Protein AF-A0A949NDE3-F1 (afdb_monomer_lite)

Sequence (265 aa):
MKRANIQGHRFGKLVVVRLSNKKHKIQNIRLWECVCDCGGVVYHLSNTLTAGKVKSCGCFVKEFRKLKGNQAAKNSVLRQYKSTAAHKGLLFTVPEPWFFDNIVLPCHYCGSEPANIAKPPRYRPDADEDRVFMYSGFDRVDNTVGYVQDNLVPCCFVCNSAKKALTETQFRDWIKRIYWNQFHKVSDKTPGVLLDELITTNMKLWYLQERLMSAKSDSDKATLGVETQLLNGKRNKLMRSIDTLLDFSDDSVSFKTYMNGRDHE

Structure (mmCIF, N/CA/C/O backbone):
data_AF-A0A949NDE3-F1
#
_entry.id   AF-A0A949NDE3-F1
#
loop_
_atom_site.group_PDB
_atom_site.id
_atom_site.type_symbol
_atom_site.label_atom_id
_atom_site.label_alt_id
_atom_site.label_comp_id
_atom_site.label_asym_id
_atom_site.label_entity_id
_atom_site.label_seq_id
_atom_site.pdbx_PDB_ins_code
_atom_site.Cartn_x
_atom_site.Cartn_y
_atom_site.Cartn_z
_atom_site.occupancy
_atom_site.B_iso_or_equiv
_atom_site.auth_se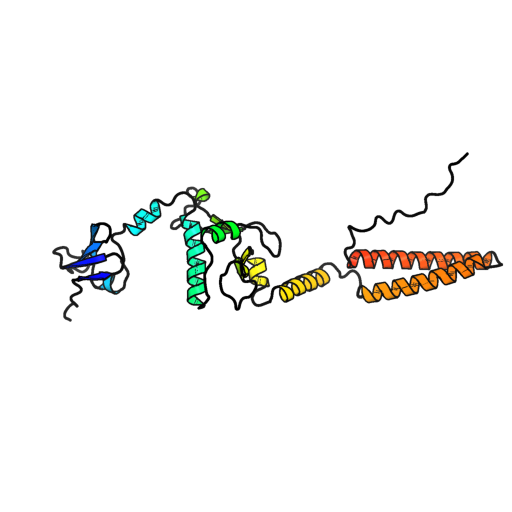q_id
_atom_site.auth_comp_id
_atom_site.auth_asym_id
_atom_site.auth_atom_id
_atom_site.pdbx_PDB_model_num
ATOM 1 N N . MET A 1 1 ? -45.948 9.723 29.123 1.00 45.50 1 MET A N 1
ATOM 2 C CA . MET A 1 1 ? -45.409 8.441 28.606 1.00 45.50 1 MET A CA 1
ATOM 3 C C . MET A 1 1 ? -44.820 7.626 29.754 1.00 45.50 1 MET A C 1
ATOM 5 O O . MET A 1 1 ? -43.962 8.140 30.466 1.00 45.50 1 MET A O 1
ATOM 9 N N . LYS A 1 2 ? -45.293 6.387 29.969 1.00 46.69 2 LYS A N 1
ATOM 10 C CA . LYS A 1 2 ? -44.700 5.437 30.932 1.00 46.69 2 LYS A CA 1
ATOM 11 C C . LYS A 1 2 ? -43.245 5.171 30.526 1.00 46.69 2 LYS A C 1
ATOM 13 O O . LYS A 1 2 ? -42.982 4.855 29.370 1.00 46.69 2 LYS A O 1
ATOM 18 N N . ARG A 1 3 ? -42.294 5.328 31.452 1.00 61.28 3 ARG A N 1
ATOM 19 C CA . ARG A 1 3 ? -40.888 4.977 31.197 1.00 61.28 3 ARG A CA 1
ATOM 20 C C . ARG A 1 3 ? -40.773 3.463 31.053 1.00 61.28 3 ARG A C 1
ATOM 22 O O . ARG A 1 3 ? -41.254 2.744 31.924 1.00 61.28 3 ARG A O 1
ATOM 29 N N . ALA A 1 4 ? -40.123 3.002 29.987 1.00 72.25 4 ALA A N 1
ATOM 30 C CA . ALA A 1 4 ? -39.786 1.594 29.826 1.00 72.25 4 ALA A CA 1
ATOM 31 C C . ALA A 1 4 ? -38.928 1.134 31.016 1.00 72.25 4 ALA A C 1
ATOM 33 O O . ALA A 1 4 ? -37.916 1.765 31.343 1.00 72.25 4 ALA A O 1
ATOM 34 N N . ASN A 1 5 ? -39.361 0.065 31.686 1.00 85.62 5 ASN A N 1
ATOM 35 C CA . ASN A 1 5 ? -38.574 -0.575 32.727 1.00 85.62 5 ASN A CA 1
ATOM 36 C C . ASN A 1 5 ? -37.451 -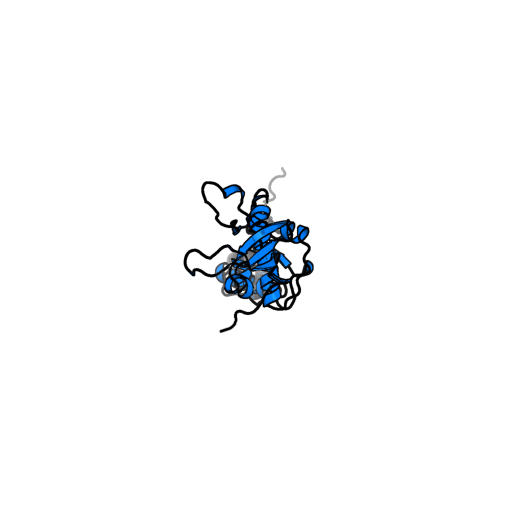1.370 32.054 1.00 85.62 5 ASN A C 1
ATOM 38 O O . ASN A 1 5 ? -37.720 -2.327 31.338 1.00 85.62 5 ASN A O 1
ATOM 42 N N . ILE A 1 6 ? -36.208 -0.948 32.272 1.00 90.75 6 ILE A N 1
ATOM 43 C CA . ILE A 1 6 ? -35.013 -1.582 31.698 1.00 90.75 6 ILE A CA 1
ATOM 44 C C . ILE A 1 6 ? -34.214 -2.357 32.750 1.00 90.75 6 ILE A C 1
ATOM 46 O O . ILE A 1 6 ? -33.049 -2.679 32.533 1.00 90.75 6 ILE A O 1
ATOM 50 N N . GLN A 1 7 ? -34.813 -2.638 33.909 1.00 93.25 7 GLN A N 1
ATOM 51 C CA . GLN A 1 7 ? -34.194 -3.462 34.939 1.00 93.25 7 GLN A CA 1
ATOM 52 C C . GLN A 1 7 ? -33.832 -4.849 34.385 1.00 93.25 7 GLN A C 1
ATOM 54 O O . GLN A 1 7 ? -34.543 -5.401 33.546 1.00 93.25 7 GLN A O 1
ATOM 59 N N . GLY A 1 8 ? -32.684 -5.381 34.804 1.00 91.19 8 GLY A N 1
ATOM 60 C CA . GLY A 1 8 ? -32.139 -6.660 34.346 1.00 91.19 8 GLY A CA 1
ATOM 61 C C . GLY A 1 8 ? -31.511 -6.634 32.949 1.00 91.19 8 GLY A C 1
ATOM 62 O O . GLY A 1 8 ? -30.808 -7.573 32.587 1.00 91.19 8 GLY A O 1
ATOM 63 N N . HIS A 1 9 ? -31.706 -5.571 32.163 1.00 92.81 9 HIS A N 1
ATOM 64 C CA . HIS A 1 9 ? -31.168 -5.509 30.807 1.00 92.81 9 HIS A CA 1
ATOM 65 C C . HIS A 1 9 ? -29.670 -5.200 30.806 1.00 92.81 9 HIS A C 1
ATOM 67 O O . HIS A 1 9 ? -29.153 -4.463 31.654 1.00 92.81 9 HIS A O 1
ATOM 73 N N . ARG A 1 10 ? -28.977 -5.751 29.806 1.00 94.56 10 ARG A N 1
ATOM 74 C CA . ARG A 1 10 ? -27.542 -5.573 29.590 1.00 94.56 10 ARG A CA 1
ATOM 75 C C . ARG A 1 10 ? -27.279 -4.608 28.436 1.00 94.56 10 ARG A C 1
ATOM 77 O O . ARG A 1 10 ? -27.833 -4.753 27.352 1.00 94.56 10 ARG A O 1
ATOM 84 N N . PHE A 1 11 ? -26.372 -3.662 28.659 1.00 92.06 11 PHE A N 1
ATOM 85 C CA . PHE A 1 11 ? -25.907 -2.684 27.678 1.00 92.06 11 PHE A CA 1
ATOM 86 C C . PHE A 1 11 ? -24.372 -2.690 27.649 1.00 92.06 11 PHE A C 1
ATOM 88 O O . PHE A 1 11 ? -23.701 -2.055 28.467 1.00 92.06 11 PHE A O 1
ATOM 95 N N . GLY A 1 12 ? -23.790 -3.455 26.722 1.00 91.06 12 GLY A N 1
ATOM 96 C CA . GLY A 1 12 ? -22.350 -3.729 26.722 1.00 91.06 12 GLY A CA 1
ATOM 97 C C . GLY A 1 12 ? -21.927 -4.518 27.969 1.00 91.06 12 GLY A C 1
ATOM 98 O O . GLY A 1 12 ? -22.481 -5.579 28.250 1.00 91.06 12 GLY A O 1
ATOM 99 N N . LYS A 1 13 ? -20.968 -3.985 28.734 1.00 90.06 13 LYS A N 1
ATOM 100 C CA . LYS A 1 13 ? -20.501 -4.560 30.007 1.00 90.06 13 LYS A CA 1
ATOM 101 C C . LYS A 1 13 ? -21.364 -4.172 31.218 1.00 90.06 13 LYS A C 1
ATOM 103 O O . LYS A 1 13 ? -21.012 -4.529 32.336 1.00 90.06 13 LYS A O 1
ATOM 108 N N . LEU A 1 14 ? -22.419 -3.371 31.040 1.00 95.19 14 LEU A N 1
ATOM 109 C CA . LEU A 1 14 ? -23.267 -2.875 32.131 1.00 95.19 14 LEU A CA 1
ATOM 110 C C . LEU A 1 14 ? -24.562 -3.678 32.235 1.00 95.19 14 LEU A C 1
ATOM 112 O O . LEU A 1 14 ? -25.263 -3.828 31.238 1.00 95.19 14 LEU A O 1
ATOM 116 N N . VAL A 1 15 ? -24.917 -4.108 33.443 1.00 95.88 15 VAL A N 1
ATOM 117 C CA . VAL A 1 15 ? -26.207 -4.724 33.778 1.00 95.88 15 VAL A CA 1
ATOM 118 C C . VAL A 1 15 ? -26.997 -3.771 34.666 1.00 95.88 15 VAL A C 1
ATOM 120 O O . VAL A 1 15 ? -26.490 -3.306 35.689 1.00 95.88 15 VAL A O 1
ATOM 123 N N . VAL A 1 16 ? -28.232 -3.455 34.277 1.00 96.06 16 VAL A N 1
ATOM 124 C CA . VAL A 1 16 ? -29.109 -2.567 35.049 1.00 96.06 16 VAL A CA 1
ATOM 125 C C . VAL A 1 16 ? -29.688 -3.318 36.245 1.00 96.06 16 VAL A C 1
ATOM 127 O O . VAL A 1 16 ? -30.446 -4.267 36.072 1.00 96.06 16 VAL A O 1
ATOM 130 N N . VAL A 1 17 ? -29.386 -2.867 37.461 1.00 95.12 17 VAL A N 1
ATOM 131 C CA . VAL A 1 17 ? -29.829 -3.534 38.696 1.00 95.12 17 VAL A CA 1
ATOM 132 C C . VAL A 1 17 ? -31.163 -2.987 39.184 1.00 95.12 17 VAL A C 1
ATOM 134 O O . VAL A 1 17 ? -32.065 -3.760 39.489 1.00 95.12 17 VAL A O 1
ATOM 137 N N . ARG A 1 18 ? -31.305 -1.658 39.273 1.00 94.06 18 ARG A N 1
ATOM 138 C CA . ARG A 1 18 ? -32.508 -1.000 39.816 1.00 94.06 18 ARG A CA 1
ATOM 139 C C . ARG A 1 18 ? -32.546 0.492 39.506 1.00 94.06 18 ARG A C 1
ATOM 141 O O . ARG A 1 18 ? -31.525 1.104 39.182 1.00 94.06 18 ARG A O 1
ATOM 148 N N . LEU A 1 19 ? -33.717 1.104 39.672 1.00 93.00 19 LEU A N 1
ATOM 149 C CA . LEU A 1 19 ? -33.848 2.559 39.656 1.00 93.00 19 LEU A CA 1
ATOM 150 C C . LEU A 1 19 ? -33.288 3.143 40.963 1.00 93.00 19 LEU A C 1
ATOM 152 O O . LEU A 1 19 ? -33.660 2.723 42.056 1.00 93.00 19 LEU A O 1
ATOM 156 N N . SER A 1 20 ? -32.387 4.114 40.853 1.00 91.12 20 SER A N 1
ATOM 157 C CA . SER A 1 20 ? -31.669 4.700 41.985 1.00 91.12 20 SER A CA 1
ATOM 158 C C . SER A 1 20 ? -32.351 5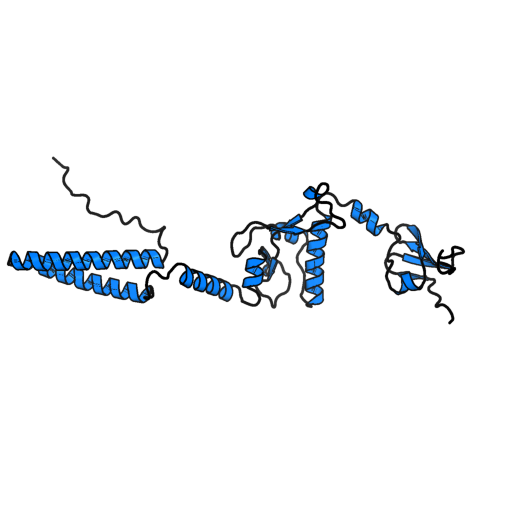.968 42.522 1.00 91.12 20 SER A C 1
ATOM 160 O O . SER A 1 20 ? -33.216 6.582 41.889 1.00 91.12 20 SER A O 1
ATOM 162 N N . ASN A 1 21 ? -31.968 6.373 43.735 1.00 89.62 21 ASN A N 1
ATOM 163 C CA . ASN A 1 21 ? -32.395 7.638 44.346 1.00 89.62 21 ASN A CA 1
ATOM 164 C C . ASN A 1 21 ? -31.624 8.847 43.791 1.00 89.62 21 ASN A C 1
ATOM 166 O O . ASN A 1 21 ? -32.039 9.986 43.996 1.00 89.62 21 ASN A O 1
ATOM 170 N N . LYS A 1 22 ? -30.524 8.618 43.061 1.00 90.19 22 LYS A N 1
ATOM 171 C CA . LYS A 1 22 ? -29.729 9.681 42.441 1.00 90.19 22 LYS A CA 1
ATOM 172 C C . LYS A 1 22 ? -30.479 10.272 41.256 1.00 90.19 22 LYS A C 1
ATOM 174 O O . LYS A 1 22 ? -31.025 9.540 40.431 1.00 90.19 22 LYS A O 1
ATOM 179 N N . LYS A 1 23 ? -30.460 11.598 41.151 1.00 90.19 23 LYS A N 1
ATOM 180 C CA . LYS A 1 23 ? -31.081 12.333 40.048 1.00 90.19 23 LYS A CA 1
ATOM 181 C C . LYS A 1 23 ? -30.026 12.965 39.148 1.00 90.19 23 LYS A C 1
ATOM 183 O O . LYS A 1 23 ? -28.971 13.395 39.606 1.00 90.19 23 LYS A O 1
ATOM 188 N N . HIS A 1 24 ? -30.322 13.026 37.857 1.00 89.94 24 HIS A N 1
ATOM 189 C CA . HIS A 1 24 ? -29.534 13.776 36.892 1.00 89.94 24 HIS A CA 1
ATOM 190 C C . HIS A 1 24 ? -29.667 15.277 37.173 1.00 89.94 24 HIS A C 1
ATOM 192 O O . HIS A 1 24 ? -30.787 15.784 37.191 1.00 89.94 24 HIS A O 1
ATOM 198 N N . LYS A 1 25 ? -28.542 15.983 37.347 1.00 85.88 25 LYS A N 1
ATOM 199 C CA . LYS A 1 25 ? -28.511 17.391 37.790 1.00 85.88 25 LYS A CA 1
ATOM 200 C C . LYS A 1 25 ? -29.383 18.326 36.943 1.00 85.88 25 LYS A C 1
ATOM 202 O O . LYS A 1 25 ? -30.092 19.148 37.497 1.00 85.88 25 LYS A O 1
ATOM 207 N N . ILE A 1 26 ? -29.355 18.167 35.618 1.00 86.81 26 ILE A N 1
ATOM 208 C CA . ILE A 1 26 ? -30.055 19.072 34.685 1.00 86.81 26 ILE A CA 1
ATOM 209 C C . ILE A 1 26 ? -31.507 18.642 34.453 1.00 86.81 26 ILE A C 1
ATOM 211 O O . ILE A 1 26 ? -32.404 19.464 34.357 1.00 86.81 26 ILE A O 1
ATOM 215 N N . GLN A 1 27 ? -31.748 17.334 34.345 1.00 82.19 27 GLN A N 1
ATOM 216 C CA . GLN A 1 27 ? -33.053 16.814 33.908 1.00 82.19 27 GLN A CA 1
ATOM 217 C C . GLN A 1 27 ? -33.973 16.489 35.095 1.00 82.19 27 GLN A C 1
ATOM 219 O O . GLN A 1 27 ? -35.146 16.201 34.898 1.00 82.19 27 GLN A O 1
ATOM 224 N N . ASN A 1 28 ? -33.444 16.482 36.325 1.00 85.06 28 ASN A N 1
ATOM 225 C CA . ASN A 1 28 ? -34.144 16.073 37.548 1.00 85.06 28 ASN A CA 1
ATOM 226 C C . ASN A 1 28 ? -34.762 14.653 37.468 1.00 85.06 28 ASN A C 1
ATOM 228 O O . ASN A 1 28 ? -35.737 14.321 38.142 1.00 85.06 28 ASN A O 1
ATOM 232 N N . ILE A 1 29 ? -34.183 13.781 36.632 1.00 88.06 29 ILE A N 1
ATOM 233 C CA . ILE A 1 29 ? -34.640 12.404 36.381 1.00 88.06 29 ILE A CA 1
ATOM 234 C C . ILE A 1 29 ? -33.827 11.415 37.219 1.00 88.06 29 ILE A C 1
ATOM 236 O O . ILE A 1 29 ? -32.602 11.515 37.259 1.00 88.06 29 ILE A O 1
ATOM 240 N N . ARG A 1 30 ? -34.492 10.431 37.844 1.00 89.25 30 ARG A N 1
ATOM 241 C CA . ARG A 1 30 ? -33.828 9.321 38.552 1.00 89.25 30 ARG A CA 1
ATOM 242 C C . ARG A 1 30 ? -32.971 8.488 37.596 1.00 89.25 30 ARG A C 1
ATOM 244 O O . ARG A 1 30 ? -33.419 8.131 36.508 1.00 89.25 30 ARG A O 1
ATOM 251 N N . LEU A 1 31 ? -31.751 8.192 38.021 1.00 92.62 31 LEU A N 1
ATOM 252 C CA . LEU A 1 31 ? -30.773 7.406 37.275 1.00 92.62 31 LEU A CA 1
ATOM 253 C C . LEU A 1 31 ? -30.953 5.912 37.555 1.00 92.62 31 LEU A C 1
ATOM 255 O O . LEU A 1 31 ? -31.411 5.524 38.627 1.00 92.62 31 LEU A O 1
ATOM 259 N N . TRP A 1 32 ? -30.546 5.074 36.610 1.00 94.62 32 TRP A N 1
ATOM 260 C CA . TRP A 1 32 ? -30.447 3.631 36.794 1.00 94.62 32 TRP A CA 1
ATOM 261 C C . TRP A 1 32 ? -29.097 3.266 37.388 1.00 94.62 32 TRP A C 1
ATOM 263 O O . TRP A 1 32 ? -28.062 3.694 36.878 1.00 94.62 32 TRP A O 1
ATOM 273 N N . GLU A 1 33 ? -29.115 2.473 38.454 1.00 95.81 33 GLU A N 1
ATOM 274 C CA . GLU A 1 33 ? -27.925 1.841 39.014 1.00 95.81 33 GLU A CA 1
ATOM 275 C C . GLU A 1 33 ? -27.542 0.650 38.143 1.00 95.81 33 GLU A C 1
ATOM 277 O O . GLU A 1 33 ? -28.344 -0.262 37.934 1.00 95.81 33 GLU A O 1
ATOM 282 N N . CYS A 1 34 ? -26.325 0.684 37.613 1.00 95.81 34 CYS A N 1
ATOM 283 C CA . CYS A 1 34 ? -25.792 -0.348 36.742 1.00 95.81 34 CYS A CA 1
ATOM 284 C C . CYS A 1 34 ? -24.520 -0.925 37.357 1.00 95.81 34 CYS A C 1
ATOM 286 O O . CYS A 1 34 ? -23.642 -0.169 37.779 1.00 95.81 34 CYS A O 1
ATOM 288 N N . VAL A 1 35 ? -24.399 -2.248 37.352 1.00 94.12 35 VAL A N 1
ATOM 289 C CA . VAL A 1 35 ? -23.178 -2.960 37.737 1.00 94.12 35 VAL A CA 1
ATOM 290 C C . VAL A 1 35 ? -22.444 -3.360 36.466 1.00 94.12 35 VAL A C 1
ATOM 292 O O . VAL A 1 35 ? -23.030 -3.929 35.547 1.00 94.12 35 VAL A O 1
ATOM 295 N N . CYS A 1 36 ? -21.167 -3.009 36.380 1.00 93.38 36 CYS A N 1
ATOM 296 C CA . CYS A 1 36 ? -20.299 -3.423 35.288 1.00 93.38 36 CYS A CA 1
ATOM 297 C C . CYS A 1 36 ? -19.726 -4.816 35.555 1.00 93.38 36 CYS A C 1
ATOM 299 O O . CYS A 1 36 ? -19.476 -5.152 36.707 1.00 93.38 36 CYS A O 1
ATOM 301 N N . ASP A 1 37 ? -19.377 -5.559 34.503 1.00 89.44 37 ASP A N 1
ATOM 302 C CA . ASP A 1 37 ? -18.702 -6.865 34.625 1.00 89.44 37 ASP A CA 1
ATOM 303 C C . ASP A 1 37 ? -17.397 -6.820 35.449 1.00 89.44 37 ASP A C 1
ATOM 305 O O . ASP A 1 37 ? -16.992 -7.819 36.026 1.00 89.44 37 ASP A O 1
ATOM 309 N N . CYS A 1 38 ? -16.740 -5.658 35.556 1.00 82.81 38 CYS A N 1
ATOM 310 C CA . CYS A 1 38 ? -15.562 -5.481 36.413 1.00 82.81 38 CYS A CA 1
ATOM 311 C C . CYS A 1 38 ? -15.901 -5.190 37.894 1.00 82.81 38 CYS A C 1
ATOM 313 O O . CYS A 1 38 ? -15.036 -4.728 38.633 1.00 82.81 38 CYS A O 1
ATOM 315 N N . GLY A 1 39 ? -17.170 -5.300 38.297 1.00 84.94 39 GLY A N 1
ATOM 316 C CA . GLY A 1 39 ? -17.669 -4.972 39.639 1.00 84.94 39 GLY A CA 1
ATOM 317 C C . GLY A 1 39 ? -17.932 -3.481 39.902 1.00 84.94 39 GLY A C 1
ATOM 318 O O . GLY A 1 39 ? -18.429 -3.117 40.962 1.00 84.94 39 GLY A O 1
ATOM 319 N N . GLY A 1 40 ? -17.627 -2.589 38.953 1.00 89.75 40 GLY A N 1
ATOM 320 C CA . GLY A 1 40 ? -17.823 -1.146 39.131 1.00 89.75 40 GLY A CA 1
ATOM 321 C C . GLY A 1 40 ? -19.292 -0.724 39.019 1.00 89.75 40 GLY A C 1
ATOM 322 O O . GLY A 1 40 ? -19.955 -1.078 38.045 1.00 89.75 40 GLY A O 1
ATOM 323 N N . VAL A 1 41 ? -19.778 0.091 39.960 1.00 94.25 41 VAL A N 1
ATOM 324 C CA . VAL A 1 41 ? -21.160 0.605 39.977 1.00 94.25 41 VAL A CA 1
ATOM 325 C C . VAL A 1 41 ? -21.230 2.010 39.374 1.00 94.25 41 VAL A C 1
ATOM 327 O O . VAL A 1 41 ? -20.497 2.908 39.789 1.00 94.25 41 VAL A O 1
ATOM 330 N N . VAL A 1 42 ? -22.125 2.223 38.406 1.00 94.06 42 VAL A N 1
ATOM 331 C CA . VAL A 1 42 ? -22.349 3.524 37.745 1.00 94.06 42 VAL A CA 1
ATOM 332 C C . VAL A 1 42 ? -23.829 3.866 37.618 1.00 94.06 42 VAL A C 1
ATOM 334 O O . VAL A 1 42 ? -24.697 3.009 37.758 1.00 94.06 42 VAL A O 1
ATOM 337 N N . TYR A 1 43 ? -24.118 5.145 37.360 1.00 94.88 43 TYR A N 1
ATOM 338 C CA . TYR A 1 43 ? -25.475 5.685 37.340 1.00 94.88 43 TYR A CA 1
ATOM 339 C C . TYR A 1 43 ? -25.749 6.424 36.030 1.00 94.88 43 TYR A C 1
ATOM 341 O O . TYR A 1 43 ? -25.154 7.472 35.780 1.00 94.88 43 TYR A O 1
ATOM 349 N N . HIS A 1 44 ? -26.663 5.902 35.209 1.00 93.75 44 HIS A N 1
ATOM 350 C CA . HIS A 1 44 ? -26.948 6.439 33.872 1.00 93.75 44 HIS A CA 1
ATOM 351 C C . HIS A 1 44 ? -28.448 6.578 33.587 1.00 93.75 44 HIS A C 1
ATOM 353 O O . HIS A 1 44 ? -29.293 5.978 34.247 1.00 93.75 44 HIS A O 1
ATOM 359 N N . LEU A 1 45 ? -28.793 7.418 32.611 1.00 92.50 45 LEU A N 1
ATOM 360 C CA . LEU A 1 45 ? -30.173 7.612 32.163 1.00 92.50 45 LEU A CA 1
ATOM 361 C C . LEU A 1 45 ? -30.604 6.466 31.233 1.00 92.50 45 LEU A C 1
ATOM 363 O O . LEU A 1 45 ? -29.782 5.936 30.480 1.00 92.50 45 LEU A O 1
ATOM 367 N N . SER A 1 46 ? -31.905 6.147 31.196 1.00 90.12 46 SER A N 1
ATOM 368 C CA . SER A 1 46 ? -32.449 5.151 30.251 1.00 90.12 46 SER A CA 1
ATOM 369 C C . SER A 1 46 ? -32.051 5.443 28.808 1.00 90.12 46 SER A C 1
ATOM 371 O O . SER A 1 46 ? -31.627 4.538 28.098 1.00 90.12 46 SER A O 1
ATOM 373 N N . ASN A 1 47 ? -32.157 6.702 28.373 1.00 89.75 47 ASN A N 1
ATOM 374 C CA . ASN A 1 47 ? -31.835 7.092 26.999 1.00 89.75 47 ASN A CA 1
ATOM 375 C C . ASN A 1 47 ? -30.339 6.923 26.677 1.00 89.75 47 ASN A C 1
ATOM 377 O O . ASN A 1 47 ? -29.997 6.544 25.567 1.00 89.75 47 ASN A O 1
ATOM 381 N N . THR A 1 48 ? -29.437 7.141 27.638 1.00 90.81 48 THR A N 1
ATOM 382 C CA . THR A 1 48 ? -27.994 6.934 27.430 1.00 90.81 48 THR A CA 1
ATOM 383 C C . THR A 1 48 ? -27.616 5.460 27.300 1.00 90.81 48 THR A C 1
ATOM 385 O O . THR A 1 48 ? -26.707 5.141 26.534 1.00 90.81 48 THR A O 1
ATOM 388 N N . LEU A 1 49 ? -28.325 4.578 28.010 1.00 91.81 49 LEU A N 1
ATOM 389 C CA . LEU A 1 49 ? -28.127 3.128 27.955 1.00 91.81 49 LEU A CA 1
ATOM 390 C C . LEU A 1 49 ? -28.715 2.541 26.668 1.00 91.81 49 LEU A C 1
ATOM 392 O O . LEU A 1 49 ? -28.005 1.902 25.899 1.00 91.81 49 LEU A O 1
ATOM 396 N N . THR A 1 50 ? -29.986 2.841 26.392 1.00 91.19 50 THR A N 1
ATOM 397 C CA . THR A 1 50 ? -30.708 2.342 25.207 1.00 91.19 50 THR A CA 1
ATOM 398 C C . THR A 1 50 ? -30.129 2.863 23.892 1.00 91.19 50 THR A C 1
ATOM 400 O O . THR A 1 50 ? -30.044 2.105 22.935 1.00 91.19 50 THR A O 1
ATOM 403 N N . ALA A 1 51 ? -29.632 4.105 23.849 1.00 89.31 51 ALA A N 1
ATOM 404 C CA . ALA A 1 51 ? -28.914 4.630 22.684 1.00 89.31 51 ALA A CA 1
ATOM 405 C C . ALA A 1 51 ? -27.467 4.106 22.558 1.00 89.31 51 ALA A C 1
ATOM 407 O O . ALA A 1 51 ? -26.744 4.517 21.653 1.00 89.31 51 ALA A O 1
ATOM 408 N N . GLY A 1 52 ? -26.989 3.269 23.488 1.00 87.38 52 GLY A N 1
ATOM 409 C CA . GLY A 1 52 ? -25.648 2.680 23.441 1.00 87.38 52 GLY A CA 1
ATOM 410 C C . GLY A 1 52 ? -24.490 3.666 23.646 1.00 87.38 52 GLY A C 1
ATOM 411 O O . GLY A 1 52 ? -23.345 3.328 23.335 1.00 87.38 52 GLY A O 1
ATOM 412 N N . LYS A 1 53 ? -24.755 4.871 24.179 1.00 89.19 53 LYS A N 1
ATOM 413 C CA . LYS A 1 53 ? -23.730 5.907 24.432 1.00 89.19 53 LYS A CA 1
ATOM 414 C C . LYS A 1 53 ? -22.766 5.516 25.551 1.00 89.19 53 LYS A C 1
ATOM 416 O O . LYS A 1 53 ? -21.637 5.999 25.588 1.00 89.19 53 LYS A O 1
ATOM 421 N N . VAL A 1 54 ? -23.202 4.642 26.457 1.00 89.44 54 VAL A N 1
ATOM 422 C CA . VAL A 1 54 ? -22.385 4.112 27.550 1.00 89.44 54 VAL A CA 1
ATOM 423 C C . VAL A 1 54 ? -22.426 2.589 27.516 1.00 89.44 54 VAL A C 1
ATOM 425 O O . VAL A 1 54 ? -23.499 2.000 27.463 1.00 89.44 54 VAL A O 1
ATOM 428 N N . LYS A 1 55 ? -21.245 1.959 27.549 1.00 89.31 55 LYS A N 1
ATOM 429 C CA . LYS A 1 55 ? -21.084 0.496 27.441 1.00 89.31 55 LYS A CA 1
ATOM 430 C C . LYS A 1 55 ? -20.250 -0.126 28.567 1.00 89.31 55 LYS A C 1
ATOM 432 O O . LYS A 1 55 ? -20.064 -1.335 28.587 1.00 89.31 55 LYS A O 1
ATOM 437 N N . SER A 1 56 ? -19.682 0.679 29.466 1.00 89.62 56 SER A N 1
ATOM 438 C CA . SER A 1 56 ? -18.898 0.220 30.624 1.00 89.62 56 SER A CA 1
ATOM 439 C C . SER A 1 56 ? -18.870 1.304 31.701 1.00 89.62 56 SER A C 1
ATOM 441 O O . SER A 1 56 ? -19.189 2.457 31.413 1.00 89.62 56 SER A O 1
ATOM 443 N N . CYS A 1 57 ? -18.408 0.975 32.910 1.00 87.44 57 CYS A N 1
ATOM 444 C CA . CYS A 1 57 ? -18.189 1.962 33.974 1.00 87.44 57 CYS A CA 1
ATOM 445 C C . CYS A 1 57 ? -16.959 2.871 33.748 1.00 87.44 57 CYS A C 1
ATOM 447 O O . CYS A 1 57 ? -16.542 3.595 34.649 1.00 87.44 57 CYS A O 1
ATOM 449 N N . GLY A 1 58 ? -16.327 2.804 32.570 1.00 79.31 58 GLY A N 1
ATOM 450 C CA . GLY A 1 58 ? -15.047 3.452 32.281 1.00 79.31 58 GLY A CA 1
ATOM 451 C C . GLY A 1 58 ? -13.828 2.569 32.566 1.00 79.31 58 GLY A C 1
ATOM 452 O O . GLY A 1 58 ? -12.713 2.967 32.230 1.00 79.31 58 GLY A O 1
ATOM 453 N N . CYS A 1 59 ? -14.014 1.357 33.110 1.00 75.25 59 CYS A N 1
ATOM 454 C CA . CYS A 1 59 ? -12.949 0.357 33.265 1.00 75.25 59 CYS A CA 1
ATOM 455 C C . CYS A 1 59 ? -12.280 0.018 31.932 1.00 75.25 59 CYS A C 1
ATOM 457 O O . CYS A 1 59 ? -11.060 -0.044 31.866 1.00 75.25 59 CYS A O 1
ATOM 459 N N . PHE A 1 60 ? -13.065 -0.053 30.857 1.00 69.69 60 PHE A N 1
ATOM 460 C CA . PHE A 1 60 ? -12.559 -0.258 29.507 1.00 69.69 60 PHE A CA 1
ATOM 461 C C . PHE A 1 60 ? -11.553 0.836 29.125 1.00 69.69 60 PHE A C 1
ATOM 463 O O . PHE A 1 60 ? -10.458 0.552 28.671 1.00 69.69 60 PHE A O 1
ATOM 470 N N . VAL A 1 61 ? -11.846 2.108 29.413 1.00 67.12 61 VAL A N 1
ATOM 471 C CA . VAL A 1 61 ? -10.905 3.208 29.135 1.00 67.12 61 VAL A CA 1
ATOM 472 C C . VAL A 1 61 ? -9.647 3.116 30.011 1.00 67.12 61 VAL A C 1
ATOM 474 O O . VAL A 1 61 ? -8.563 3.474 29.558 1.00 67.12 61 VAL A O 1
ATOM 477 N N . LYS A 1 62 ? -9.762 2.628 31.254 1.00 63.78 62 LYS A N 1
ATOM 478 C CA . LYS A 1 62 ? -8.617 2.433 32.163 1.00 63.78 62 LYS A CA 1
ATOM 479 C C . LYS A 1 62 ? -7.716 1.267 31.739 1.00 63.78 62 LYS A C 1
ATOM 481 O O . LYS A 1 62 ? -6.503 1.404 31.834 1.00 63.78 62 LYS A O 1
ATOM 486 N N . GLU A 1 63 ? -8.276 0.166 31.241 1.00 59.56 63 GLU A N 1
ATOM 487 C CA . GLU A 1 63 ? -7.515 -0.964 30.680 1.00 59.56 63 GLU A CA 1
ATOM 488 C C . GLU A 1 63 ? -6.692 -0.524 29.462 1.00 59.56 63 GLU A C 1
ATOM 490 O O . GLU A 1 63 ? -5.499 -0.807 29.383 1.00 59.56 63 GLU A O 1
ATOM 495 N N . PHE A 1 64 ? -7.281 0.281 28.573 1.00 57.34 64 PHE A N 1
ATOM 496 C CA . PHE A 1 64 ? -6.578 0.829 27.407 1.00 57.34 64 PHE A CA 1
ATOM 497 C C . PHE A 1 64 ? -5.431 1.788 27.772 1.00 57.34 64 PHE A C 1
ATOM 499 O O . PHE A 1 64 ? -4.500 1.939 26.985 1.00 57.34 64 PHE A O 1
ATOM 506 N N . ARG A 1 65 ? -5.456 2.416 28.960 1.00 58.53 65 ARG A N 1
ATOM 507 C CA . ARG A 1 65 ? -4.357 3.270 29.458 1.00 58.53 65 ARG A CA 1
ATOM 508 C C . ARG A 1 65 ? -3.134 2.484 29.940 1.00 58.53 65 ARG A C 1
ATOM 510 O O . ARG A 1 65 ? -2.102 3.103 30.159 1.00 58.53 65 ARG A O 1
ATOM 517 N N . LYS A 1 66 ? -3.231 1.161 30.114 1.00 61.91 66 LYS A N 1
ATOM 518 C CA . LYS A 1 66 ? -2.104 0.306 30.532 1.00 61.91 66 LYS A CA 1
ATOM 519 C C . LYS A 1 66 ? -1.301 -0.274 29.362 1.00 61.91 66 LYS A C 1
ATOM 521 O O . LYS A 1 66 ? -0.322 -0.977 29.597 1.00 61.91 66 LYS A O 1
ATOM 526 N N . LEU A 1 67 ? -1.716 -0.026 28.118 1.00 71.88 67 LEU A N 1
ATOM 527 C CA . LEU A 1 67 ? -1.003 -0.519 26.943 1.00 71.88 67 LEU A CA 1
ATOM 528 C C . LEU A 1 67 ? 0.359 0.179 26.836 1.00 71.88 67 LEU A C 1
ATOM 530 O O . LEU A 1 67 ? 0.425 1.406 26.802 1.00 71.88 67 LEU A O 1
ATOM 534 N N . LYS A 1 68 ? 1.431 -0.616 26.817 1.00 77.12 68 LYS A N 1
ATOM 535 C CA . LYS A 1 68 ? 2.812 -0.126 26.754 1.00 77.12 68 LYS A CA 1
ATOM 536 C C . LYS A 1 68 ? 3.160 0.342 25.335 1.00 77.12 68 LYS A C 1
ATOM 538 O O . LYS A 1 68 ? 2.717 -0.265 24.357 1.00 77.12 68 LYS A O 1
ATOM 543 N N . GLY A 1 69 ? 3.963 1.403 25.242 1.00 84.88 69 GLY A N 1
ATOM 544 C CA . GLY A 1 69 ? 4.489 1.944 23.984 1.00 84.88 69 GLY A CA 1
ATOM 545 C C . GLY A 1 69 ? 3.405 2.254 22.947 1.00 84.88 69 GLY A C 1
ATOM 546 O O . GLY A 1 6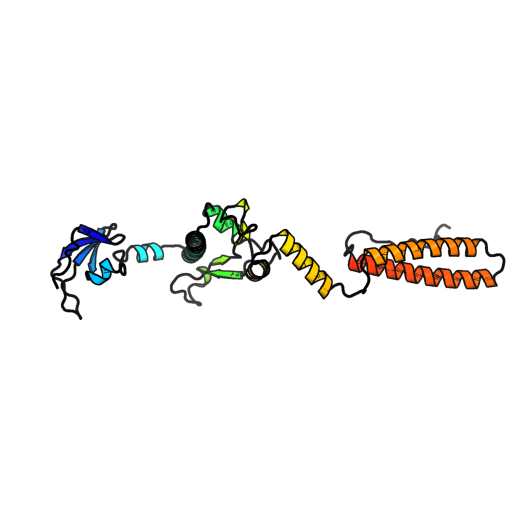9 ? 2.368 2.852 23.251 1.00 84.88 69 GLY A O 1
ATOM 547 N N . ASN A 1 70 ? 3.625 1.797 21.714 1.00 91.06 70 ASN A N 1
ATOM 548 C CA . ASN A 1 70 ? 2.757 2.056 20.564 1.00 91.06 70 ASN A CA 1
ATOM 549 C C . ASN A 1 70 ? 1.621 1.036 20.352 1.00 91.06 70 ASN A C 1
ATOM 551 O O . ASN A 1 70 ? 0.921 1.086 19.336 1.00 91.06 70 ASN A O 1
ATOM 555 N N . GLN A 1 71 ? 1.365 0.133 21.308 1.00 90.38 71 GLN A N 1
ATOM 556 C CA . GLN A 1 71 ? 0.371 -0.936 21.132 1.00 90.38 71 GLN A CA 1
ATOM 557 C C . GLN A 1 71 ? -1.046 -0.400 20.863 1.00 90.38 71 GLN A C 1
ATOM 559 O O . GLN A 1 71 ? -1.816 -0.991 20.105 1.00 90.38 71 GLN A O 1
ATOM 564 N N . ALA A 1 72 ? -1.407 0.750 21.440 1.00 87.25 72 ALA A N 1
ATOM 565 C CA . ALA A 1 72 ? -2.695 1.385 21.168 1.00 87.25 72 ALA A CA 1
ATOM 566 C C . ALA A 1 72 ? -2.833 1.827 19.697 1.00 87.25 72 ALA A C 1
ATOM 568 O O . ALA A 1 72 ? -3.913 1.688 19.116 1.00 87.25 72 ALA A O 1
ATOM 569 N N . ALA A 1 73 ? -1.750 2.326 19.093 1.00 91.31 73 ALA A N 1
ATOM 570 C CA . ALA A 1 73 ? -1.708 2.701 17.684 1.00 91.31 73 ALA A CA 1
ATOM 571 C C . ALA A 1 73 ? -1.769 1.458 16.780 1.00 91.31 73 ALA A C 1
ATOM 573 O O . ALA A 1 73 ? -2.624 1.404 15.894 1.00 91.31 73 ALA A O 1
ATOM 574 N N . LYS A 1 74 ? -0.978 0.415 17.082 1.00 93.81 74 LYS A N 1
ATOM 575 C CA . LYS A 1 74 ? -1.028 -0.901 16.413 1.00 93.81 74 LYS A CA 1
ATOM 576 C C . LYS A 1 74 ? -2.444 -1.485 16.380 1.00 93.81 74 LYS A C 1
ATOM 578 O O . LYS A 1 74 ? -2.974 -1.806 15.315 1.00 93.81 74 LYS A O 1
ATOM 583 N N . ASN A 1 75 ? -3.106 -1.531 17.536 1.00 90.31 75 ASN A N 1
ATOM 584 C CA . ASN A 1 75 ? -4.477 -2.032 17.655 1.00 90.31 75 ASN A CA 1
ATOM 585 C C . ASN A 1 75 ? -5.475 -1.194 16.843 1.00 90.31 75 ASN A C 1
ATOM 587 O O . ASN A 1 75 ? -6.453 -1.731 16.323 1.00 90.31 75 ASN A O 1
ATOM 591 N N . SER A 1 76 ? -5.250 0.120 16.730 1.00 90.94 76 SER A N 1
ATOM 592 C CA . SER A 1 76 ? -6.097 0.985 15.906 1.00 90.94 76 SER A CA 1
ATOM 593 C C . SER A 1 76 ? -5.985 0.639 14.423 1.00 90.94 76 SER A C 1
ATOM 595 O O . SER A 1 76 ? -7.015 0.569 13.753 1.00 90.94 76 SER A O 1
ATOM 597 N N . VAL A 1 77 ? -4.770 0.372 13.932 1.00 94.75 77 VAL A N 1
ATOM 598 C CA . VAL A 1 77 ? -4.535 -0.060 12.546 1.00 94.75 77 VAL A CA 1
ATOM 599 C C . VAL A 1 77 ? -5.222 -1.397 12.284 1.00 94.75 77 VAL A C 1
ATOM 601 O O . VAL A 1 77 ? -6.073 -1.477 11.403 1.00 94.75 77 VAL A O 1
ATOM 604 N N . LEU A 1 78 ? -4.956 -2.426 13.092 1.00 95.19 78 LEU A N 1
ATOM 605 C CA . LEU A 1 78 ? -5.572 -3.745 12.903 1.00 95.19 78 LEU A CA 1
ATOM 606 C C . LEU A 1 78 ? -7.108 -3.681 12.931 1.00 95.19 78 LEU A C 1
ATOM 608 O O . LEU A 1 78 ? -7.785 -4.284 12.095 1.00 95.19 78 LEU A O 1
ATOM 612 N N . ARG A 1 79 ? -7.675 -2.902 13.860 1.00 92.00 79 ARG A N 1
ATOM 613 C CA . ARG A 1 79 ? -9.123 -2.672 13.929 1.00 92.00 79 ARG A CA 1
ATOM 614 C C . ARG A 1 79 ? -9.658 -2.031 12.649 1.00 92.00 79 ARG A C 1
ATOM 616 O O . ARG A 1 79 ? -10.732 -2.423 12.200 1.00 92.00 79 ARG A O 1
ATOM 623 N N . GLN A 1 80 ? -8.936 -1.073 12.067 1.00 92.31 80 GLN A N 1
ATOM 624 C CA . GLN A 1 80 ? -9.336 -0.434 10.814 1.00 92.31 80 GLN A CA 1
ATOM 625 C C . GLN A 1 80 ? -9.419 -1.451 9.670 1.00 92.31 80 GLN A C 1
ATOM 627 O O . GLN A 1 80 ? -10.402 -1.450 8.929 1.00 92.31 80 GLN A O 1
ATOM 632 N N . TYR A 1 81 ? -8.442 -2.354 9.560 1.00 95.12 81 TYR A N 1
ATOM 633 C CA . TYR A 1 81 ? -8.444 -3.416 8.551 1.00 95.12 81 TYR A CA 1
ATOM 634 C C . TYR A 1 81 ? -9.604 -4.394 8.754 1.00 95.12 81 TYR A C 1
ATOM 636 O O . TYR A 1 81 ? -10.388 -4.599 7.828 1.00 95.12 81 TYR A O 1
ATOM 644 N N . LYS A 1 82 ? -9.789 -4.917 9.975 1.00 91.44 82 LYS A N 1
ATOM 645 C CA . LYS A 1 82 ? -10.910 -5.819 10.305 1.00 91.44 82 LYS A CA 1
ATOM 646 C C . LYS A 1 82 ? -12.270 -5.164 10.024 1.00 91.44 82 LYS A C 1
ATOM 648 O O . LYS A 1 82 ? -13.144 -5.783 9.426 1.00 91.44 82 LYS A O 1
ATOM 653 N N . SER A 1 83 ? -12.440 -3.893 10.401 1.00 89.31 83 SER A N 1
ATOM 654 C CA . SER A 1 83 ? -13.675 -3.141 10.145 1.00 89.31 83 SER A CA 1
ATOM 655 C C . SER A 1 83 ? -13.917 -2.908 8.655 1.00 89.31 83 SER A C 1
ATOM 657 O O . SER A 1 83 ? -15.054 -3.001 8.201 1.00 89.31 83 SER A O 1
ATOM 659 N N . THR A 1 84 ? -12.865 -2.598 7.895 1.00 91.56 84 THR A N 1
ATOM 660 C CA . THR A 1 84 ? -12.964 -2.379 6.446 1.00 91.56 84 THR A CA 1
ATOM 661 C C . THR A 1 84 ? -13.317 -3.676 5.725 1.00 91.56 84 THR A C 1
ATOM 663 O O . THR A 1 84 ? -14.173 -3.664 4.844 1.00 91.56 84 THR A O 1
ATOM 666 N N . ALA A 1 85 ? -12.707 -4.795 6.126 1.00 92.88 85 ALA A N 1
ATOM 667 C CA . ALA A 1 85 ? -13.027 -6.121 5.611 1.00 92.88 85 ALA A CA 1
ATOM 668 C C . ALA A 1 85 ? -14.499 -6.470 5.867 1.00 92.88 85 ALA A C 1
ATOM 670 O O . ALA A 1 85 ? -15.225 -6.762 4.923 1.00 92.88 85 ALA A O 1
ATOM 671 N N . ALA A 1 86 ? -14.961 -6.317 7.113 1.00 89.38 86 ALA A N 1
ATOM 672 C CA . ALA A 1 86 ? -16.347 -6.583 7.493 1.00 89.38 86 ALA A CA 1
ATOM 673 C C . ALA A 1 86 ? -17.347 -5.714 6.713 1.00 89.38 86 ALA A C 1
ATOM 675 O O . ALA A 1 86 ? -18.326 -6.232 6.185 1.00 89.38 86 ALA A O 1
ATOM 676 N N . HIS A 1 87 ? -17.078 -4.411 6.576 1.00 89.88 87 HIS A N 1
ATOM 677 C CA . HIS A 1 87 ? -17.928 -3.505 5.797 1.00 89.88 87 HIS A CA 1
ATOM 678 C C . HIS A 1 87 ? -18.015 -3.907 4.316 1.00 89.88 87 HIS A C 1
ATOM 680 O O . HIS A 1 87 ? -19.042 -3.707 3.676 1.00 89.88 87 HIS A O 1
ATOM 686 N N . LYS A 1 88 ? -16.935 -4.456 3.755 1.00 92.25 88 LYS A N 1
ATOM 687 C CA . LYS A 1 88 ? -16.880 -4.920 2.363 1.00 92.25 88 LYS A CA 1
ATOM 688 C C . LYS A 1 88 ? -17.310 -6.383 2.186 1.00 92.25 88 LYS A C 1
ATOM 690 O O . LYS A 1 88 ? -17.253 -6.874 1.066 1.00 92.25 88 LYS A O 1
ATOM 695 N N . GLY A 1 89 ? -17.697 -7.081 3.257 1.00 93.25 89 GLY A N 1
ATOM 696 C CA . GLY A 1 89 ? -18.024 -8.510 3.207 1.00 93.25 89 GLY A CA 1
ATOM 697 C C . GLY A 1 89 ? -16.832 -9.411 2.858 1.00 93.25 89 GLY A C 1
ATOM 698 O O . GLY A 1 89 ? -17.018 -10.490 2.309 1.00 93.25 89 GLY A O 1
ATOM 699 N N . LEU A 1 90 ? -15.605 -8.968 3.140 1.00 94.88 90 LEU A N 1
ATOM 700 C CA . LEU A 1 90 ? -14.378 -9.696 2.822 1.00 94.88 90 LEU A CA 1
ATOM 701 C C . LEU A 1 90 ? -13.929 -10.555 4.005 1.00 94.88 90 LEU A C 1
ATOM 703 O O . LEU A 1 90 ? -13.917 -10.096 5.150 1.00 94.88 90 LEU A O 1
ATOM 707 N N . LEU A 1 91 ? -13.478 -11.775 3.709 1.00 95.31 91 LEU A N 1
ATOM 708 C CA . LEU A 1 91 ? -12.862 -12.667 4.690 1.00 95.31 91 LEU A CA 1
ATOM 709 C C . LEU A 1 91 ? -11.610 -12.016 5.304 1.00 95.31 91 LEU A C 1
ATOM 711 O O . LEU A 1 91 ? -10.845 -11.358 4.603 1.00 95.31 91 LEU A O 1
ATOM 715 N N . PHE A 1 92 ? -11.390 -12.215 6.604 1.00 96.38 92 PHE A N 1
ATOM 716 C CA . PHE A 1 92 ? -10.173 -11.802 7.303 1.00 96.38 92 PHE A CA 1
ATOM 717 C C . PHE A 1 92 ? -9.691 -12.947 8.199 1.00 96.38 92 PHE A C 1
ATOM 719 O O . PHE A 1 92 ? -10.290 -13.195 9.244 1.00 96.38 92 PHE A O 1
ATOM 726 N N . THR A 1 93 ? -8.618 -13.637 7.805 1.00 95.88 93 THR A N 1
ATOM 727 C CA . THR A 1 93 ? -8.047 -14.784 8.550 1.00 95.88 93 THR A CA 1
ATOM 728 C C . THR A 1 93 ? -6.597 -14.571 8.977 1.00 95.88 93 THR A C 1
ATOM 730 O O . THR A 1 93 ? -5.969 -15.482 9.507 1.00 95.88 93 THR A O 1
ATOM 733 N N . VAL A 1 94 ? -6.057 -13.367 8.782 1.00 95.38 94 VAL A N 1
ATOM 734 C CA . VAL A 1 94 ? -4.658 -13.054 9.098 1.00 95.38 94 VAL A CA 1
ATOM 735 C C . VAL A 1 94 ? -4.394 -13.134 10.613 1.00 95.38 94 VAL A C 1
ATOM 737 O O . VAL A 1 94 ? -5.043 -12.402 11.373 1.00 95.38 94 VAL A O 1
ATOM 740 N N . PRO A 1 95 ? -3.424 -13.951 11.072 1.00 95.62 95 PRO A N 1
ATOM 741 C CA . PRO A 1 95 ? -2.979 -13.967 12.464 1.00 95.62 95 PRO A CA 1
ATOM 742 C C . PRO A 1 95 ? -2.355 -12.632 12.883 1.00 95.62 95 PRO A C 1
ATOM 744 O O . PRO A 1 95 ? -1.593 -12.027 12.129 1.00 95.62 95 PRO A O 1
ATOM 747 N N . GLU A 1 96 ? -2.630 -12.183 14.109 1.00 93.38 96 GLU A N 1
ATOM 748 C CA . GLU A 1 96 ? -2.140 -10.882 14.593 1.00 93.38 96 GLU A CA 1
ATOM 749 C C . GLU A 1 96 ? -0.605 -10.754 14.627 1.00 93.38 96 GLU A C 1
ATOM 751 O O . GLU A 1 96 ? -0.127 -9.699 14.209 1.00 93.38 96 GLU A O 1
ATOM 756 N N . PRO A 1 97 ? 0.183 -11.773 15.044 1.00 95.62 97 PRO A N 1
ATOM 757 C CA . PRO A 1 97 ? 1.645 -11.686 14.997 1.00 95.62 97 PRO A CA 1
ATOM 758 C C . PRO A 1 97 ? 2.149 -11.433 13.574 1.00 95.62 97 PRO A C 1
ATOM 760 O O . PRO A 1 97 ? 2.783 -10.415 13.311 1.00 95.62 97 PRO A O 1
ATOM 763 N N . TRP A 1 98 ? 1.715 -12.272 12.628 1.00 97.44 98 TRP A N 1
ATOM 764 C CA . TRP A 1 98 ? 2.076 -12.134 11.220 1.00 97.44 98 TRP A CA 1
ATOM 765 C C . TRP A 1 98 ? 1.686 -10.764 10.659 1.00 97.44 98 TRP A C 1
ATOM 767 O O . TRP A 1 98 ? 2.463 -10.151 9.933 1.00 97.44 98 TRP A O 1
ATOM 777 N N . PHE A 1 99 ? 0.500 -10.255 11.012 1.00 97.69 99 PHE A N 1
ATOM 778 C CA . PHE A 1 99 ? 0.044 -8.941 10.563 1.00 97.69 99 PHE A CA 1
ATOM 779 C C . PHE A 1 99 ? 1.035 -7.839 10.949 1.00 97.69 99 PHE A C 1
ATOM 781 O O . PHE A 1 99 ? 1.385 -7.015 10.107 1.00 97.69 99 PHE A O 1
ATOM 788 N N . PHE A 1 100 ? 1.483 -7.812 12.207 1.00 96.56 100 PHE A N 1
ATOM 789 C CA . PHE A 1 100 ? 2.386 -6.765 12.685 1.00 96.56 100 PHE A CA 1
ATOM 790 C C . PHE A 1 100 ? 3.821 -6.938 12.196 1.00 96.56 100 PHE A C 1
ATOM 792 O O . PHE A 1 100 ? 4.473 -5.922 11.967 1.00 96.56 100 PHE A O 1
ATOM 799 N N . ASP A 1 101 ? 4.271 -8.173 11.987 1.00 97.19 101 ASP A N 1
ATOM 800 C CA . ASP A 1 101 ? 5.601 -8.459 11.444 1.00 97.19 101 ASP A CA 1
ATOM 801 C C . ASP A 1 101 ? 5.708 -8.053 9.965 1.00 97.19 101 ASP A C 1
ATOM 803 O O . ASP A 1 101 ? 6.759 -7.605 9.519 1.00 97.19 101 ASP A O 1
ATOM 807 N N . ASN A 1 102 ? 4.608 -8.143 9.205 1.00 98.06 102 ASN A N 1
ATOM 808 C CA . ASN A 1 102 ? 4.624 -7.901 7.759 1.00 98.06 102 ASN A CA 1
ATOM 809 C C . ASN A 1 102 ? 4.163 -6.494 7.352 1.00 98.06 102 ASN A C 1
ATOM 811 O O . ASN A 1 102 ? 4.643 -5.960 6.357 1.00 98.06 102 ASN A O 1
ATOM 815 N N . ILE A 1 103 ? 3.265 -5.843 8.102 1.00 97.62 103 ILE A N 1
ATOM 816 C CA . ILE A 1 103 ? 2.742 -4.513 7.719 1.00 97.62 103 ILE A CA 1
ATOM 817 C C . ILE A 1 103 ? 3.800 -3.397 7.786 1.00 97.62 103 ILE A C 1
ATOM 819 O O . ILE A 1 103 ? 3.597 -2.306 7.245 1.00 97.62 103 ILE A O 1
ATOM 823 N N . VAL A 1 104 ? 4.910 -3.657 8.477 1.00 97.50 104 VAL A N 1
ATOM 824 C CA . VAL A 1 104 ? 6.049 -2.746 8.656 1.00 97.50 104 VAL A CA 1
ATOM 825 C C . VAL A 1 104 ? 7.165 -2.978 7.642 1.00 97.50 104 VAL A C 1
ATOM 827 O O . VAL A 1 104 ? 8.179 -2.299 7.707 1.00 97.50 104 VAL A O 1
ATOM 830 N N . LEU A 1 105 ? 7.013 -3.935 6.730 1.00 98.19 105 LEU A N 1
ATOM 831 C CA . LEU A 1 105 ? 8.029 -4.193 5.717 1.00 98.19 105 LEU A CA 1
ATOM 832 C C . LEU A 1 105 ? 8.009 -3.112 4.621 1.00 98.19 105 LEU A C 1
ATOM 834 O O . LEU A 1 105 ? 6.975 -2.451 4.425 1.00 98.19 105 LEU A O 1
ATOM 838 N N . PRO A 1 106 ? 9.121 -2.939 3.883 1.00 98.50 106 PRO A N 1
ATOM 839 C CA . PRO A 1 106 ? 9.166 -2.065 2.718 1.00 98.50 106 PRO A CA 1
ATOM 840 C C . PRO A 1 106 ? 8.097 -2.420 1.682 1.00 98.50 106 PRO A C 1
ATOM 842 O O . PRO A 1 106 ? 7.624 -3.555 1.591 1.00 98.50 106 PRO A O 1
ATOM 845 N N . CYS A 1 107 ? 7.705 -1.434 0.879 1.00 98.00 107 CYS A N 1
ATOM 846 C CA . CYS A 1 107 ? 6.707 -1.619 -0.167 1.00 98.00 107 CYS A CA 1
ATOM 847 C C . CYS A 1 107 ? 7.148 -2.692 -1.175 1.00 98.00 107 CYS A C 1
ATOM 849 O O . CYS A 1 107 ? 8.178 -2.551 -1.825 1.00 98.00 107 CYS A O 1
ATOM 851 N N . HIS A 1 108 ? 6.312 -3.704 -1.390 1.00 97.38 108 HIS A N 1
ATOM 852 C CA . HIS A 1 108 ? 6.547 -4.789 -2.341 1.00 97.38 108 HIS A CA 1
ATOM 853 C C . HIS A 1 108 ? 6.753 -4.301 -3.785 1.00 97.38 108 HIS A C 1
ATOM 855 O O . HIS A 1 108 ? 7.492 -4.913 -4.549 1.00 97.38 108 HIS A O 1
ATOM 861 N N . TYR A 1 109 ? 6.104 -3.196 -4.169 1.00 96.00 109 TYR A N 1
ATOM 862 C CA . TYR A 1 109 ? 6.138 -2.709 -5.550 1.00 96.00 109 TYR A CA 1
ATOM 863 C C . TYR A 1 109 ? 7.298 -1.762 -5.851 1.00 96.00 109 TYR A C 1
ATOM 865 O O . TYR A 1 109 ? 7.831 -1.804 -6.955 1.00 96.00 109 TYR A O 1
ATOM 873 N N . CYS A 1 110 ? 7.658 -0.881 -4.915 1.00 95.81 110 CYS A N 1
ATOM 874 C CA . CYS A 1 110 ? 8.666 0.159 -5.155 1.00 95.81 110 CYS A CA 1
ATOM 875 C C . CYS A 1 110 ? 9.831 0.159 -4.162 1.00 95.81 110 CYS A C 1
ATOM 877 O O . CYS A 1 110 ? 10.719 0.994 -4.289 1.00 95.81 110 CYS A O 1
ATOM 879 N N . GLY A 1 111 ? 9.818 -0.712 -3.152 1.00 96.88 111 GLY A N 1
ATOM 880 C CA . GLY A 1 111 ? 10.865 -0.791 -2.133 1.00 96.88 111 GLY A CA 1
ATOM 881 C C . GLY A 1 111 ? 10.886 0.362 -1.128 1.00 96.88 111 GLY A C 1
ATOM 882 O O . GLY A 1 111 ? 11.770 0.397 -0.284 1.00 96.88 111 GLY A O 1
ATOM 883 N N . SER A 1 112 ? 9.940 1.309 -1.179 1.00 97.25 112 SER A N 1
ATOM 884 C CA . SER A 1 112 ? 9.923 2.432 -0.235 1.00 97.25 112 SER A CA 1
ATOM 885 C C . SER A 1 112 ? 9.719 1.958 1.204 1.00 97.25 112 SER A C 1
ATOM 887 O O . SER A 1 112 ? 8.806 1.165 1.462 1.00 97.25 112 SER A O 1
ATOM 889 N N . GLU A 1 113 ? 10.483 2.528 2.130 1.00 97.94 113 GLU A N 1
ATOM 890 C CA . GLU A 1 113 ? 10.336 2.296 3.567 1.00 97.94 113 GLU A CA 1
ATOM 891 C C . GLU A 1 113 ? 8.955 2.731 4.111 1.00 97.94 113 GLU A C 1
ATOM 893 O O . GLU A 1 113 ? 8.276 3.580 3.512 1.00 97.94 113 GLU A O 1
ATOM 898 N N . PRO A 1 114 ? 8.520 2.175 5.258 1.00 97.19 114 PRO A N 1
ATOM 899 C CA . PRO A 1 114 ? 7.289 2.559 5.944 1.00 97.19 114 PRO A CA 1
ATOM 900 C C . PRO A 1 114 ? 7.174 4.063 6.209 1.00 97.19 114 PRO A C 1
ATOM 902 O O . PRO A 1 114 ? 8.005 4.657 6.891 1.00 97.19 114 PRO A O 1
ATOM 905 N N . ALA A 1 115 ? 6.080 4.668 5.746 1.00 95.69 115 ALA A N 1
ATOM 906 C CA . ALA A 1 115 ? 5.830 6.105 5.904 1.00 95.69 115 ALA A CA 1
ATOM 907 C C . ALA A 1 115 ? 4.466 6.439 6.534 1.00 95.69 115 ALA A C 1
ATOM 909 O O . ALA A 1 115 ? 4.225 7.587 6.910 1.00 95.69 115 ALA A O 1
ATOM 910 N N . ASN A 1 116 ? 3.554 5.468 6.670 1.00 95.69 116 ASN A N 1
ATOM 911 C CA . ASN A 1 116 ? 2.265 5.715 7.310 1.00 95.69 116 ASN A CA 1
ATOM 912 C C . ASN A 1 116 ? 2.416 5.765 8.827 1.00 95.69 116 ASN A C 1
ATOM 914 O O . ASN A 1 116 ? 3.129 4.967 9.425 1.00 95.69 116 ASN A O 1
ATOM 918 N N . ILE A 1 117 ? 1.684 6.686 9.452 1.00 95.25 117 ILE A N 1
ATOM 919 C CA . ILE A 1 117 ? 1.800 7.003 10.876 1.00 95.25 117 ILE A CA 1
ATOM 920 C C . ILE A 1 117 ? 0.442 6.800 11.546 1.00 95.25 117 ILE A C 1
ATOM 922 O O . ILE A 1 117 ? -0.526 7.505 11.258 1.00 95.25 117 ILE A O 1
ATOM 926 N N . ALA A 1 118 ? 0.366 5.857 12.483 1.00 94.88 118 ALA A N 1
ATOM 927 C CA . ALA A 1 118 ? -0.781 5.687 13.365 1.00 94.88 118 ALA A CA 1
ATOM 928 C C . ALA A 1 118 ? -0.496 6.309 14.733 1.00 94.88 118 ALA A C 1
ATOM 930 O O . ALA A 1 118 ? 0.499 5.999 15.387 1.00 94.88 118 ALA A O 1
ATOM 931 N N . LYS A 1 119 ? -1.410 7.175 15.176 1.00 92.06 119 LYS A N 1
ATOM 932 C CA . LYS A 1 119 ? -1.324 7.889 16.453 1.00 92.06 119 LYS A CA 1
ATOM 933 C C . LYS A 1 119 ? -2.299 7.288 17.472 1.00 92.06 119 LYS A C 1
ATOM 935 O O . LYS A 1 119 ? -3.414 6.909 17.098 1.00 92.06 119 LYS A O 1
ATOM 940 N N . PRO A 1 120 ? -1.927 7.202 18.760 1.00 84.94 120 PRO A N 1
ATOM 941 C CA . PRO A 1 120 ? -2.843 6.765 19.804 1.00 84.94 120 PRO A CA 1
ATOM 942 C C . PRO A 1 120 ? -3.949 7.813 20.053 1.00 84.94 120 PRO A C 1
ATOM 944 O O . PRO A 1 120 ? -3.810 8.986 19.693 1.00 84.94 120 PRO A O 1
ATOM 947 N N . PRO A 1 121 ? -5.060 7.438 20.713 1.00 78.69 121 PRO A N 1
ATOM 948 C CA . PRO A 1 121 ? -6.082 8.400 21.115 1.00 78.69 121 PRO A CA 1
ATOM 949 C C . PRO A 1 121 ? -5.503 9.502 22.014 1.00 78.69 121 PR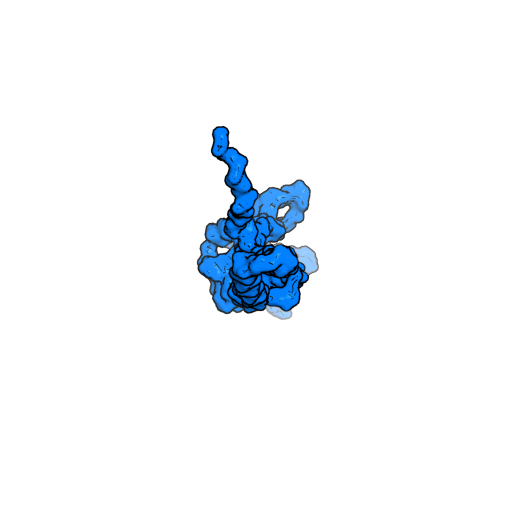O A C 1
ATOM 951 O O . PRO A 1 121 ? -4.834 9.197 23.001 1.00 78.69 121 PRO A O 1
ATOM 954 N N . ARG A 1 122 ? -5.845 10.768 21.725 1.00 82.00 122 ARG A N 1
ATOM 955 C CA . ARG A 1 122 ? -5.366 11.969 22.449 1.00 82.00 122 ARG A CA 1
ATOM 956 C C . ARG A 1 122 ? -3.844 12.183 22.384 1.00 82.00 122 ARG A C 1
ATOM 958 O O . ARG A 1 122 ? -3.280 12.706 23.339 1.00 82.00 122 ARG A O 1
ATOM 965 N N . TYR A 1 123 ? -3.222 11.775 21.279 1.00 85.12 123 TYR A N 1
ATOM 966 C CA . TYR A 1 123 ? -1.806 11.995 20.987 1.00 85.12 123 TYR A CA 1
ATOM 967 C C . TYR A 1 123 ? -1.375 13.453 21.186 1.00 85.12 123 TYR A C 1
ATOM 969 O O . TYR A 1 123 ? -2.047 14.372 20.707 1.00 85.12 123 TYR A O 1
ATOM 977 N N . ARG A 1 124 ? -0.237 13.636 21.855 1.00 85.44 124 ARG A N 1
ATOM 978 C CA . ARG A 1 124 ? 0.457 14.913 22.023 1.00 85.44 124 ARG A CA 1
ATOM 979 C C . ARG A 1 124 ? 1.828 14.839 21.341 1.00 85.44 124 ARG A C 1
ATOM 981 O O . ARG A 1 124 ? 2.613 13.985 21.742 1.00 85.44 124 ARG A O 1
ATOM 988 N N . PRO A 1 125 ? 2.127 15.710 20.359 1.00 85.38 125 PRO A N 1
ATOM 989 C CA . PRO A 1 125 ? 3.381 15.658 19.606 1.00 85.38 125 PRO A CA 1
ATOM 990 C C . PRO A 1 125 ? 4.635 15.582 20.482 1.00 85.38 125 PRO A C 1
ATOM 992 O O . PRO A 1 125 ? 5.438 14.681 20.291 1.00 85.38 125 PRO A O 1
ATOM 995 N N . ASP A 1 126 ? 4.730 16.439 21.500 1.00 84.62 126 ASP A N 1
ATOM 996 C CA . ASP A 1 126 ? 5.950 16.597 22.309 1.00 84.62 126 ASP A CA 1
ATOM 997 C C . ASP A 1 126 ? 6.147 15.508 23.375 1.00 84.62 126 ASP A C 1
ATOM 999 O O . ASP A 1 126 ? 7.212 15.409 23.974 1.00 84.62 126 ASP A O 1
ATOM 1003 N N . ALA A 1 127 ? 5.107 14.725 23.674 1.00 82.00 127 ALA A N 1
ATOM 1004 C CA . ALA A 1 127 ? 5.098 13.808 24.818 1.00 82.00 127 ALA A CA 1
ATOM 1005 C C . ALA A 1 127 ? 4.825 12.345 24.450 1.00 82.00 127 ALA A C 1
ATOM 1007 O O . ALA A 1 127 ? 4.988 11.477 25.302 1.00 82.00 127 ALA A O 1
ATOM 1008 N N . ASP A 1 128 ? 4.362 12.073 23.226 1.00 83.19 128 ASP A N 1
ATOM 1009 C CA . ASP A 1 128 ? 3.885 10.749 22.811 1.00 83.19 128 ASP A CA 1
ATOM 1010 C C . ASP A 1 128 ? 4.559 10.247 21.517 1.00 83.19 128 ASP A C 1
ATOM 1012 O O . ASP A 1 128 ? 3.996 9.385 20.834 1.00 83.19 128 ASP A O 1
ATOM 1016 N N . GLU A 1 129 ? 5.716 10.793 21.129 1.00 84.38 129 GLU A 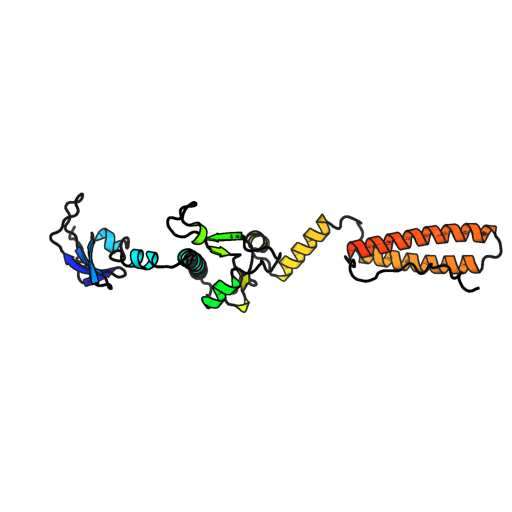N 1
ATOM 1017 C CA . GLU A 1 129 ? 6.426 10.402 19.899 1.00 84.38 129 GLU A CA 1
ATOM 1018 C C . GLU A 1 129 ? 6.723 8.891 19.852 1.00 84.38 129 GLU A C 1
ATOM 1020 O O . GLU A 1 129 ? 6.422 8.225 18.862 1.00 84.38 129 GLU A O 1
ATOM 1025 N N . ASP A 1 130 ? 7.167 8.312 20.967 1.00 85.31 130 ASP A N 1
ATOM 1026 C CA . ASP A 1 130 ? 7.450 6.879 21.147 1.00 85.31 130 ASP A CA 1
ATOM 1027 C C . ASP A 1 130 ? 6.197 5.979 21.090 1.00 85.31 130 ASP A C 1
ATOM 1029 O O . ASP A 1 130 ? 6.276 4.752 20.965 1.00 85.31 130 ASP A O 1
ATOM 1033 N N . ARG A 1 131 ? 5.005 6.577 21.165 1.00 88.31 131 ARG A N 1
ATOM 1034 C CA . ARG A 1 131 ? 3.713 5.872 21.141 1.00 88.31 131 ARG A CA 1
ATOM 1035 C C . ARG A 1 131 ? 3.113 5.794 19.740 1.00 88.31 131 ARG A C 1
ATOM 1037 O O . ARG A 1 131 ? 2.023 5.233 19.570 1.00 88.31 131 ARG A O 1
ATOM 1044 N N . VAL A 1 132 ? 3.801 6.346 18.748 1.00 93.06 132 VAL A N 1
ATOM 1045 C CA . VAL A 1 132 ? 3.441 6.270 17.335 1.00 93.06 132 VAL A CA 1
ATOM 1046 C C . VAL A 1 132 ? 3.797 4.897 16.764 1.00 93.06 132 VAL A C 1
ATOM 1048 O O . VAL A 1 132 ? 4.765 4.249 17.160 1.00 93.06 132 VAL A O 1
ATOM 1051 N N . PHE A 1 133 ? 2.989 4.428 15.815 1.00 95.50 133 PHE A N 1
ATOM 1052 C CA . PHE A 1 133 ? 3.292 3.235 15.034 1.00 95.50 133 PHE A CA 1
ATOM 1053 C C . PHE A 1 133 ? 3.480 3.606 13.563 1.00 95.50 133 PHE A C 1
ATOM 1055 O O . PHE A 1 133 ? 2.536 4.079 12.926 1.00 95.50 133 PHE A O 1
ATOM 1062 N N . MET A 1 134 ? 4.694 3.397 13.052 1.00 96.44 134 MET A N 1
ATOM 1063 C CA . MET A 1 134 ? 5.033 3.558 11.638 1.00 96.44 134 MET A CA 1
ATOM 1064 C C . MET A 1 134 ? 4.847 2.239 10.888 1.00 96.44 134 MET A C 1
ATOM 1066 O O . MET A 1 134 ? 5.190 1.180 11.411 1.00 96.44 134 MET A O 1
ATOM 1070 N N . TYR A 1 135 ? 4.263 2.294 9.693 1.00 97.38 135 TYR A N 1
ATOM 1071 C CA . TYR A 1 135 ? 3.939 1.113 8.890 1.00 97.38 135 TYR A CA 1
ATOM 1072 C C . TYR A 1 135 ? 3.804 1.463 7.400 1.00 97.38 135 TYR A C 1
ATOM 1074 O O . TYR A 1 135 ? 3.678 2.631 7.035 1.00 97.38 135 TYR A O 1
ATOM 1082 N N . SER A 1 136 ? 3.827 0.460 6.525 1.00 96.44 136 SER A N 1
ATOM 1083 C CA . SER A 1 136 ? 3.545 0.629 5.093 1.00 96.44 136 SER A CA 1
ATOM 1084 C C . SER A 1 136 ? 2.046 0.523 4.842 1.00 96.44 136 SER A C 1
ATOM 1086 O O . SER A 1 136 ? 1.422 1.451 4.341 1.00 96.44 136 SER A O 1
ATOM 1088 N N . GLY A 1 137 ? 1.436 -0.570 5.293 1.00 96.44 137 GLY A N 1
ATOM 1089 C CA . GLY A 1 137 ? 0.072 -0.953 4.931 1.00 96.44 137 GLY A CA 1
ATOM 1090 C C . GLY A 1 137 ? 0.082 -2.206 4.066 1.00 96.44 137 GLY A C 1
ATOM 1091 O O . GLY A 1 137 ? 1.148 -2.700 3.719 1.00 96.44 137 GLY A O 1
ATOM 1092 N N . PHE A 1 138 ? -1.096 -2.727 3.736 1.00 97.62 138 PHE A N 1
ATOM 1093 C CA . PHE A 1 138 ? -1.238 -3.883 2.859 1.00 97.62 138 PHE A CA 1
ATOM 1094 C C . PHE A 1 138 ? -2.020 -3.522 1.600 1.00 97.62 138 PHE A C 1
ATOM 1096 O O . PHE A 1 138 ? -3.089 -2.911 1.684 1.00 97.62 138 PHE A O 1
ATOM 1103 N N . ASP A 1 139 ? -1.511 -3.971 0.457 1.00 97.06 139 ASP A N 1
ATOM 1104 C CA . ASP A 1 139 ? -2.296 -4.138 -0.762 1.00 97.06 139 ASP A CA 1
ATOM 1105 C C . ASP A 1 139 ? -2.783 -5.588 -0.854 1.00 97.06 139 ASP A C 1
ATOM 1107 O O . ASP A 1 139 ? -2.107 -6.516 -0.405 1.00 97.06 139 ASP A O 1
ATOM 1111 N N . ARG A 1 140 ? -3.973 -5.767 -1.428 1.00 95.69 140 ARG A N 1
ATOM 1112 C CA . ARG A 1 140 ? -4.492 -7.092 -1.769 1.00 95.69 140 ARG A CA 1
ATOM 1113 C C . ARG A 1 140 ? -4.078 -7.388 -3.198 1.00 95.69 140 ARG A C 1
ATOM 1115 O O . ARG A 1 140 ? -4.522 -6.673 -4.099 1.00 95.69 140 ARG A O 1
ATOM 1122 N N . VAL A 1 141 ? -3.254 -8.412 -3.400 1.00 94.56 141 VAL A N 1
ATOM 1123 C CA . VAL A 1 141 ? -2.745 -8.787 -4.729 1.00 94.56 141 VAL A CA 1
ATOM 1124 C C . VAL A 1 141 ? -3.925 -8.989 -5.680 1.00 94.56 141 VAL A C 1
ATOM 1126 O O . VAL A 1 141 ? -4.035 -8.283 -6.688 1.00 94.56 141 VAL A O 1
ATOM 1129 N N . ASP A 1 142 ? -4.886 -9.813 -5.262 1.00 93.56 142 ASP A N 1
ATOM 1130 C CA . ASP A 1 142 ? -6.216 -9.928 -5.844 1.00 93.56 142 ASP A CA 1
ATOM 1131 C C . ASP A 1 142 ? -7.262 -9.216 -4.966 1.00 93.56 142 ASP A C 1
ATOM 1133 O O . ASP A 1 142 ? -7.509 -9.559 -3.806 1.00 93.56 142 ASP A O 1
ATOM 1137 N N . ASN A 1 143 ? -7.923 -8.211 -5.544 1.00 92.56 143 ASN A N 1
ATOM 1138 C CA . ASN A 1 143 ? -8.957 -7.426 -4.876 1.00 92.56 143 ASN A CA 1
ATOM 1139 C C . ASN A 1 143 ? -10.282 -8.173 -4.656 1.00 92.56 143 ASN A C 1
ATOM 1141 O O . ASN A 1 143 ? -11.105 -7.685 -3.869 1.00 92.56 143 ASN A O 1
ATOM 1145 N N . THR A 1 144 ? -10.503 -9.292 -5.349 1.00 92.06 144 THR A N 1
ATOM 1146 C CA . THR A 1 144 ? -11.677 -10.163 -5.181 1.00 92.06 144 THR A CA 1
ATOM 1147 C C . THR A 1 144 ? -11.525 -11.090 -3.977 1.00 92.06 144 THR A C 1
ATOM 1149 O O . THR A 1 144 ? -12.513 -11.448 -3.337 1.00 92.06 144 THR A O 1
ATOM 1152 N N . VAL A 1 145 ? -10.282 -11.398 -3.605 1.00 94.06 145 VAL A N 1
ATOM 1153 C CA . VAL A 1 145 ? -9.947 -12.191 -2.427 1.00 94.06 145 VAL A CA 1
ATOM 1154 C C . VAL A 1 145 ? -9.876 -11.289 -1.185 1.00 94.06 145 VAL A C 1
ATOM 1156 O O . VAL A 1 145 ? -9.574 -10.088 -1.231 1.00 94.06 145 VAL A O 1
ATOM 1159 N N . GLY A 1 146 ? -10.234 -11.866 -0.036 1.00 95.25 146 GLY A N 1
ATOM 1160 C CA . GLY A 1 146 ? -10.179 -11.195 1.258 1.00 95.25 146 GLY A CA 1
ATOM 1161 C C . GLY A 1 146 ? -8.754 -10.972 1.779 1.00 95.25 146 GLY A C 1
ATOM 1162 O O . GLY A 1 146 ? -7.758 -11.074 1.065 1.00 95.25 146 GLY A O 1
ATOM 1163 N N . TYR A 1 147 ? -8.666 -10.665 3.066 1.00 96.88 147 TYR A N 1
ATOM 1164 C CA . TYR A 1 147 ? -7.421 -10.526 3.810 1.00 96.88 147 TYR A CA 1
ATOM 1165 C C . TYR A 1 147 ? -6.977 -11.902 4.312 1.00 96.88 147 TYR A C 1
ATOM 1167 O O . TYR A 1 147 ? -7.385 -12.355 5.385 1.00 96.88 147 TYR A O 1
ATOM 1175 N N . VAL A 1 148 ? -6.147 -12.556 3.509 1.00 96.81 148 VAL A N 1
ATOM 1176 C CA . VAL A 1 148 ? -5.483 -13.833 3.802 1.00 96.81 148 VAL A CA 1
ATOM 1177 C C . VAL A 1 148 ? -3.984 -13.657 3.550 1.00 96.81 148 VAL A C 1
ATOM 1179 O O . VAL A 1 148 ? -3.619 -12.808 2.741 1.00 96.81 148 VAL A O 1
ATOM 1182 N N . GLN A 1 149 ? -3.121 -14.404 4.244 1.00 96.50 149 GLN A N 1
ATOM 1183 C CA . GLN A 1 149 ? -1.664 -14.176 4.213 1.00 96.50 149 GLN A CA 1
ATOM 1184 C C . GLN A 1 149 ? -1.098 -14.181 2.785 1.00 96.50 149 GLN A C 1
ATOM 1186 O O . GLN A 1 149 ? -0.420 -13.233 2.404 1.00 96.50 149 GLN A O 1
ATOM 1191 N N . ASP A 1 150 ? -1.489 -15.162 1.972 1.00 95.75 150 ASP A N 1
ATOM 1192 C CA . ASP A 1 150 ? -0.987 -15.325 0.599 1.00 95.75 150 ASP A CA 1
ATOM 1193 C C . ASP A 1 150 ? -1.516 -14.276 -0.395 1.00 95.75 150 ASP A C 1
ATOM 1195 O O . ASP A 1 150 ? -1.036 -14.187 -1.520 1.00 95.75 150 ASP A O 1
ATOM 1199 N N . ASN A 1 151 ? -2.507 -13.468 -0.001 1.00 96.94 151 ASN A N 1
ATOM 1200 C CA . ASN A 1 151 ? -3.086 -12.416 -0.843 1.00 96.94 151 ASN A CA 1
ATOM 1201 C C . ASN A 1 151 ? -2.655 -11.003 -0.416 1.00 96.94 151 ASN A C 1
ATOM 1203 O O . ASN A 1 151 ? -3.146 -10.016 -0.966 1.00 96.94 151 ASN A O 1
ATOM 1207 N N . LEU A 1 152 ? -1.798 -10.866 0.598 1.00 97.19 152 LEU A N 1
ATOM 1208 C CA . LEU A 1 152 ? -1.405 -9.566 1.135 1.00 97.19 152 LEU A CA 1
ATOM 1209 C C . LEU A 1 152 ? 0.080 -9.311 0.937 1.00 97.19 152 LEU A C 1
ATOM 1211 O O . LEU A 1 152 ? 0.918 -10.114 1.330 1.00 97.19 152 LEU A O 1
ATOM 1215 N N . VAL A 1 153 ? 0.393 -8.128 0.414 1.00 97.31 153 VAL A N 1
ATOM 1216 C CA . VAL A 1 153 ? 1.769 -7.641 0.291 1.00 97.31 153 VAL A CA 1
ATOM 1217 C C . VAL A 1 153 ? 1.912 -6.273 0.958 1.00 97.31 153 VAL A C 1
ATOM 1219 O O . VAL A 1 153 ? 0.988 -5.452 0.865 1.00 97.31 153 VAL A O 1
ATOM 1222 N N . PRO A 1 154 ? 3.032 -5.998 1.655 1.00 98.06 154 PRO A N 1
ATOM 1223 C CA . PRO A 1 154 ? 3.289 -4.679 2.217 1.00 98.06 154 PRO A CA 1
ATOM 1224 C C . PRO A 1 154 ? 3.314 -3.645 1.091 1.00 98.06 154 PRO A C 1
ATOM 1226 O O . PRO A 1 154 ? 3.944 -3.853 0.057 1.00 98.06 154 PRO A O 1
ATOM 1229 N N . CYS A 1 155 ? 2.603 -2.533 1.246 1.00 97.94 155 CYS A N 1
ATOM 1230 C CA . CYS A 1 155 ? 2.447 -1.567 0.165 1.00 97.94 155 CYS A CA 1
ATOM 1231 C C . CYS A 1 155 ? 2.291 -0.145 0.694 1.00 97.94 155 CYS A C 1
ATOM 1233 O O . CYS A 1 155 ? 1.515 0.104 1.618 1.00 97.94 155 CYS A O 1
ATOM 1235 N N . CYS A 1 156 ? 3.009 0.800 0.085 1.00 97.19 156 CYS A N 1
ATOM 1236 C CA . CYS A 1 156 ? 2.856 2.216 0.384 1.00 97.19 156 CYS A CA 1
ATOM 1237 C C . CYS A 1 156 ? 1.560 2.778 -0.221 1.00 97.19 156 CYS A C 1
ATOM 1239 O O . CYS A 1 156 ? 0.980 2.233 -1.165 1.00 97.19 156 CYS A O 1
ATOM 1241 N N . PHE A 1 157 ? 1.118 3.927 0.294 1.00 95.44 157 PHE A N 1
ATOM 1242 C CA . PHE A 1 157 ? -0.108 4.578 -0.172 1.00 95.44 157 PHE A CA 1
ATOM 1243 C C . PHE A 1 157 ? -0.093 4.880 -1.679 1.00 95.44 157 PHE A C 1
ATOM 1245 O O . PHE A 1 157 ? -1.113 4.703 -2.347 1.00 95.44 157 PHE A O 1
ATOM 1252 N N . VAL A 1 158 ? 1.054 5.307 -2.217 1.00 96.31 158 VAL A N 1
ATOM 1253 C CA . VAL A 1 158 ? 1.196 5.702 -3.626 1.00 96.31 158 VAL A CA 1
ATOM 1254 C C . VAL A 1 158 ? 0.993 4.501 -4.547 1.00 96.31 158 VAL A C 1
ATOM 1256 O O . VAL A 1 158 ? 0.141 4.553 -5.432 1.00 96.31 158 VAL A O 1
ATOM 1259 N N . CYS A 1 159 ? 1.708 3.398 -4.307 1.00 96.81 159 CYS A N 1
ATOM 1260 C CA . CYS A 1 159 ? 1.585 2.186 -5.117 1.00 96.81 159 CYS A CA 1
ATOM 1261 C C . CYS A 1 159 ? 0.194 1.560 -4.998 1.00 96.81 159 CYS A C 1
ATOM 1263 O O . CYS A 1 159 ? -0.401 1.221 -6.017 1.00 96.81 159 CYS A O 1
ATOM 1265 N N . ASN A 1 160 ? -0.360 1.476 -3.785 1.00 96.12 160 ASN A N 1
ATOM 1266 C CA . ASN A 1 160 ? -1.704 0.942 -3.566 1.00 96.12 160 ASN A CA 1
ATOM 1267 C C . ASN A 1 160 ? -2.764 1.760 -4.328 1.00 96.12 160 ASN A C 1
ATOM 1269 O O . ASN A 1 160 ? -3.651 1.210 -4.983 1.00 96.12 160 ASN A O 1
ATOM 1273 N N . SER A 1 161 ? -2.638 3.090 -4.295 1.00 95.56 161 SER A N 1
ATOM 1274 C CA . SER A 1 161 ? -3.539 3.996 -5.015 1.00 95.56 161 SER A CA 1
ATOM 1275 C C . SER A 1 161 ? -3.380 3.898 -6.532 1.00 95.56 161 SER A C 1
ATOM 1277 O O . SER A 1 161 ? -4.378 3.964 -7.247 1.00 95.56 161 SER A O 1
ATOM 1279 N N . ALA A 1 162 ? -2.151 3.722 -7.024 1.00 95.81 162 ALA A N 1
ATOM 1280 C CA . ALA A 1 162 ? -1.866 3.576 -8.448 1.00 95.81 162 ALA A CA 1
ATOM 1281 C C . ALA A 1 162 ? -2.362 2.230 -9.003 1.00 95.81 162 ALA A C 1
ATOM 1283 O O . ALA A 1 162 ? -2.972 2.199 -10.071 1.00 95.81 162 ALA A O 1
ATOM 1284 N N . LYS A 1 163 ? -2.167 1.131 -8.262 1.00 95.25 163 LYS A N 1
ATOM 1285 C CA . LYS A 1 163 ? -2.684 -0.192 -8.632 1.00 95.25 163 LYS A CA 1
ATOM 1286 C C . LYS A 1 163 ? -4.205 -0.194 -8.663 1.00 95.25 163 LYS A C 1
ATOM 1288 O O . LYS A 1 163 ? -4.800 -0.630 -9.646 1.00 95.25 163 LYS A O 1
ATOM 1293 N N . LYS A 1 164 ? -4.851 0.330 -7.615 1.00 92.62 164 LYS A N 1
ATOM 1294 C CA . LYS A 1 164 ? -6.313 0.423 -7.500 1.00 92.62 164 LYS A CA 1
ATOM 1295 C C . LYS A 1 164 ? -6.990 -0.930 -7.759 1.00 92.62 164 LYS A C 1
ATOM 1297 O O . LYS A 1 164 ? -6.997 -1.780 -6.878 1.00 92.62 164 LYS A O 1
ATOM 1302 N N . ALA A 1 165 ? -7.571 -1.113 -8.945 1.00 91.00 165 ALA A N 1
ATOM 1303 C CA . ALA A 1 165 ? -8.284 -2.319 -9.362 1.00 91.00 165 ALA A CA 1
ATOM 1304 C C . ALA A 1 165 ? -7.493 -3.181 -10.362 1.00 91.00 165 ALA A C 1
ATOM 1306 O O . ALA A 1 165 ? -7.975 -4.244 -10.741 1.00 91.00 165 ALA A O 1
ATOM 1307 N N . LEU A 1 166 ? -6.309 -2.735 -10.792 1.00 93.88 166 LEU A N 1
ATOM 1308 C CA . LEU A 1 166 ? -5.436 -3.510 -11.665 1.00 93.88 166 LEU A CA 1
ATOM 1309 C C . LEU A 1 166 ? -4.977 -4.779 -10.947 1.00 93.88 166 LEU A C 1
ATOM 1311 O O . LEU A 1 166 ? -4.682 -4.766 -9.747 1.00 93.88 166 LEU A O 1
ATOM 1315 N N . THR A 1 167 ? -4.881 -5.861 -11.713 1.00 92.69 167 THR A N 1
ATOM 1316 C CA . THR A 1 167 ? -4.124 -7.044 -11.295 1.00 92.69 167 THR A CA 1
ATOM 1317 C C . THR A 1 167 ? -2.645 -6.691 -11.163 1.00 92.69 167 THR A C 1
ATOM 1319 O O . THR A 1 167 ? -2.171 -5.689 -11.708 1.00 92.69 167 THR A O 1
ATOM 1322 N N . GLU A 1 168 ? -1.896 -7.520 -10.445 1.00 88.81 168 GLU A N 1
ATOM 1323 C CA . GLU A 1 168 ? -0.460 -7.317 -10.276 1.00 88.81 168 GLU A CA 1
ATOM 1324 C C . GLU A 1 168 ? 0.282 -7.228 -11.620 1.00 88.81 168 GLU A C 1
ATOM 1326 O O . GLU A 1 168 ? 1.073 -6.308 -11.832 1.00 88.81 168 GLU A O 1
ATOM 1331 N N . THR A 1 169 ? -0.010 -8.133 -12.556 1.00 90.69 169 THR A N 1
ATOM 1332 C CA . THR A 1 169 ? 0.608 -8.153 -13.889 1.00 90.69 169 THR A CA 1
ATOM 1333 C C . THR A 1 169 ? 0.288 -6.886 -14.673 1.00 90.69 169 THR A C 1
ATOM 1335 O O . THR A 1 169 ? 1.198 -6.214 -15.154 1.00 90.69 169 THR A O 1
ATOM 1338 N N . GLN A 1 170 ? -0.984 -6.479 -14.709 1.00 93.12 170 GLN A N 1
ATOM 1339 C CA . GLN A 1 170 ? -1.392 -5.231 -15.360 1.00 93.12 170 GLN A CA 1
ATOM 1340 C C . GLN A 1 170 ? -0.716 -4.001 -14.747 1.00 93.12 170 GLN A C 1
ATOM 1342 O O . GLN A 1 170 ? -0.385 -3.058 -15.470 1.00 93.12 170 GLN A O 1
ATOM 1347 N N . PHE A 1 171 ? -0.515 -3.995 -13.426 1.00 95.44 171 PHE A N 1
ATOM 1348 C CA . PHE A 1 171 ? 0.168 -2.909 -12.737 1.00 95.44 171 PHE A CA 1
ATOM 1349 C C . PHE A 1 171 ? 1.661 -2.867 -13.086 1.00 95.44 171 PHE A C 1
ATOM 1351 O O . PHE A 1 171 ? 2.172 -1.801 -13.426 1.00 95.44 171 PHE A O 1
ATOM 1358 N N . ARG A 1 172 ? 2.346 -4.018 -13.104 1.00 91.06 172 ARG A N 1
ATOM 1359 C CA . ARG A 1 172 ? 3.750 -4.121 -13.542 1.00 91.06 172 ARG A CA 1
ATOM 1360 C C . ARG A 1 172 ? 3.926 -3.681 -14.996 1.00 91.06 172 ARG A C 1
ATOM 1362 O O . ARG A 1 172 ? 4.835 -2.908 -15.296 1.00 91.06 172 ARG A O 1
ATOM 1369 N N . ASP A 1 173 ? 3.029 -4.094 -15.887 1.00 90.00 173 ASP A N 1
ATOM 1370 C CA . ASP A 1 173 ? 3.057 -3.671 -17.289 1.00 90.00 173 ASP A CA 1
ATOM 1371 C C . ASP A 1 173 ? 2.801 -2.171 -17.439 1.00 90.00 173 ASP A C 1
ATOM 1373 O O . ASP A 1 173 ? 3.415 -1.508 -18.274 1.00 90.00 173 ASP A O 1
ATOM 1377 N N . TRP A 1 174 ? 1.919 -1.604 -16.615 1.00 93.50 174 TRP A N 1
ATOM 1378 C CA . TRP A 1 174 ? 1.687 -0.164 -16.580 1.00 93.50 174 TRP A CA 1
ATOM 1379 C C . TRP A 1 174 ? 2.925 0.614 -16.116 1.00 93.50 174 TRP A C 1
ATOM 1381 O O . TRP A 1 174 ? 3.280 1.601 -16.763 1.00 93.50 174 TRP A O 1
ATOM 1391 N N . ILE A 1 175 ? 3.625 0.141 -15.078 1.00 92.06 175 ILE A N 1
ATOM 1392 C CA . ILE A 1 175 ? 4.896 0.728 -14.622 1.00 92.06 175 ILE A CA 1
ATOM 1393 C C . ILE A 1 175 ? 5.920 0.712 -15.758 1.00 92.06 175 ILE A C 1
ATOM 1395 O O . ILE A 1 175 ? 6.501 1.753 -16.063 1.00 92.06 175 ILE A O 1
ATOM 1399 N N . LYS A 1 176 ? 6.085 -0.433 -16.439 1.00 85.50 176 LYS A N 1
ATOM 1400 C CA . LYS A 1 176 ? 6.969 -0.544 -17.607 1.00 85.50 176 LYS A CA 1
ATOM 1401 C C . LYS A 1 176 ? 6.593 0.486 -18.669 1.00 85.50 176 LYS A C 1
ATOM 1403 O O . LYS A 1 176 ? 7.452 1.245 -19.097 1.00 85.50 176 LYS A O 1
ATOM 1408 N N . ARG A 1 177 ? 5.318 0.576 -19.066 1.00 84.38 177 ARG A N 1
ATOM 1409 C CA . ARG A 1 177 ? 4.871 1.547 -20.084 1.00 84.38 177 ARG A CA 1
ATOM 1410 C C . ARG A 1 177 ? 5.207 2.991 -19.711 1.00 84.38 177 ARG A C 1
ATOM 1412 O O . ARG A 1 177 ? 5.650 3.743 -20.575 1.00 84.38 177 ARG A O 1
ATOM 1419 N N . ILE A 1 178 ? 5.010 3.382 -18.450 1.00 87.19 178 ILE A N 1
ATOM 1420 C CA . ILE A 1 178 ? 5.391 4.719 -17.975 1.00 87.19 178 ILE A CA 1
ATOM 1421 C C . ILE A 1 178 ? 6.897 4.903 -18.077 1.00 87.19 178 ILE A C 1
ATOM 1423 O O . ILE A 1 178 ? 7.339 5.883 -18.668 1.00 87.19 178 ILE A O 1
ATOM 1427 N N . TYR A 1 179 ? 7.667 3.964 -17.534 1.00 83.44 179 TYR A N 1
ATOM 1428 C CA . TYR A 1 179 ? 9.121 4.029 -17.535 1.00 83.44 179 TYR A CA 1
ATOM 1429 C C . TYR A 1 179 ? 9.675 4.172 -18.959 1.00 83.44 179 TYR A C 1
ATOM 1431 O O . TYR A 1 179 ? 10.424 5.105 -19.241 1.00 83.44 179 TYR A O 1
ATOM 1439 N N . TRP A 1 180 ? 9.210 3.340 -19.891 1.00 74.81 180 TRP A N 1
ATOM 1440 C CA . TRP A 1 180 ? 9.572 3.434 -21.303 1.00 74.81 180 TRP A CA 1
ATOM 1441 C C . TRP A 1 180 ? 9.198 4.794 -21.913 1.00 74.81 180 TRP A C 1
ATOM 1443 O O . TRP A 1 180 ? 10.022 5.437 -22.556 1.00 74.81 180 TRP A O 1
ATOM 1453 N N . ASN A 1 181 ? 7.988 5.299 -21.665 1.00 79.31 181 ASN A N 1
ATOM 1454 C CA . ASN A 1 181 ? 7.568 6.592 -22.211 1.00 79.31 181 ASN A CA 1
ATOM 1455 C C . ASN A 1 181 ? 8.304 7.798 -21.589 1.00 79.31 181 ASN A C 1
ATOM 1457 O O . ASN A 1 181 ? 8.397 8.844 -22.226 1.00 79.31 181 ASN A O 1
ATOM 1461 N N . GLN A 1 182 ? 8.787 7.702 -20.348 1.00 80.81 182 GLN A N 1
ATOM 1462 C CA . GLN A 1 182 ? 9.482 8.809 -19.677 1.00 80.81 182 GLN A CA 1
ATOM 1463 C C . GLN A 1 182 ? 10.992 8.796 -19.924 1.00 80.81 182 GLN A C 1
ATOM 1465 O O . GLN A 1 182 ? 11.573 9.856 -20.143 1.00 80.81 182 GLN A O 1
ATOM 1470 N N . PHE A 1 183 ? 11.617 7.618 -19.914 1.00 69.44 183 PHE A N 1
ATOM 1471 C CA . PHE A 1 183 ? 13.076 7.485 -19.888 1.00 69.44 183 PHE A CA 1
ATOM 1472 C C . PHE A 1 183 ? 13.672 6.931 -21.189 1.00 69.44 183 PHE A C 1
ATOM 1474 O O . PHE A 1 183 ? 14.853 7.137 -21.443 1.00 69.44 183 PHE A O 1
ATOM 1481 N N . HIS A 1 184 ? 12.864 6.312 -22.057 1.00 61.22 184 HIS A N 1
ATOM 1482 C CA . HIS A 1 184 ? 13.339 5.649 -23.278 1.00 61.22 184 HIS A CA 1
ATOM 1483 C C . HIS A 1 184 ? 12.915 6.333 -24.587 1.00 61.22 184 HIS A C 1
ATOM 1485 O O . HIS A 1 184 ? 12.926 5.721 -25.654 1.00 61.22 184 HIS A O 1
ATOM 1491 N N . LYS A 1 185 ? 12.641 7.643 -24.559 1.00 56.03 185 LYS A N 1
ATOM 1492 C CA . LYS A 1 185 ? 12.454 8.475 -25.768 1.00 56.03 185 LYS A CA 1
ATOM 1493 C C . LYS A 1 185 ? 13.766 8.754 -26.530 1.00 56.03 185 LYS A C 1
ATOM 1495 O O . LYS A 1 185 ? 13.974 9.854 -27.030 1.00 56.03 185 LYS A O 1
ATOM 1500 N N . VAL A 1 186 ? 14.686 7.790 -26.592 1.00 54.81 186 VAL A N 1
ATOM 1501 C CA . VAL A 1 186 ? 15.992 7.950 -27.264 1.00 54.81 186 VAL A CA 1
ATOM 1502 C C . VAL A 1 186 ? 15.884 7.638 -28.765 1.00 54.81 186 VAL A C 1
ATOM 1504 O O . VAL A 1 186 ? 16.708 8.084 -29.564 1.00 54.81 186 VAL A O 1
ATOM 1507 N N . SER A 1 187 ? 14.845 6.907 -29.177 1.00 59.16 187 SER A N 1
ATOM 1508 C CA . SER A 1 187 ? 14.564 6.581 -30.573 1.00 59.16 187 SER A CA 1
ATOM 1509 C C . SER A 1 187 ? 13.069 6.347 -30.777 1.00 59.16 187 SER A C 1
ATOM 1511 O O . SER A 1 187 ? 12.446 5.664 -29.971 1.00 59.16 187 SER A O 1
ATOM 1513 N N . ASP A 1 188 ? 12.504 6.830 -31.886 1.00 65.88 188 ASP A N 1
ATOM 1514 C CA . ASP A 1 188 ? 11.143 6.462 -32.319 1.00 65.88 188 ASP A CA 1
ATOM 1515 C C . ASP A 1 188 ? 11.041 4.982 -32.754 1.00 65.88 188 ASP A C 1
ATOM 1517 O O . ASP A 1 188 ? 9.970 4.500 -33.122 1.00 65.88 188 ASP A O 1
ATOM 1521 N N . LYS A 1 189 ? 12.164 4.249 -32.750 1.00 72.50 189 LYS A N 1
ATOM 1522 C CA . LYS A 1 189 ? 12.260 2.851 -33.176 1.00 72.50 189 LYS A CA 1
ATOM 1523 C C . LYS A 1 189 ? 12.228 1.921 -31.968 1.00 72.50 189 LYS A C 1
ATOM 1525 O O . LYS A 1 189 ? 12.927 2.135 -30.981 1.00 72.50 189 LYS A O 1
ATOM 1530 N N . THR A 1 190 ? 11.443 0.850 -32.071 1.00 74.19 190 THR A N 1
ATOM 1531 C CA . THR A 1 190 ? 11.414 -0.212 -31.058 1.00 74.19 190 THR A CA 1
ATOM 1532 C C . THR A 1 190 ? 12.742 -0.987 -31.048 1.00 74.19 190 THR A C 1
ATOM 1534 O O . THR A 1 190 ? 13.443 -1.003 -32.066 1.00 74.19 190 THR A O 1
ATOM 1537 N N . PRO A 1 191 ? 13.088 -1.694 -29.953 1.00 77.81 191 PRO A N 1
ATOM 1538 C CA . PRO A 1 191 ? 14.282 -2.540 -29.918 1.00 77.81 191 PRO A CA 1
ATOM 1539 C C . PRO A 1 191 ? 14.353 -3.553 -31.070 1.00 77.81 191 PRO A C 1
ATOM 1541 O O . PRO A 1 191 ? 15.422 -3.750 -31.636 1.00 77.81 191 PRO A O 1
ATOM 1544 N N . GLY A 1 192 ? 13.215 -4.132 -31.479 1.00 78.50 192 GLY A N 1
ATOM 1545 C CA . GLY A 1 192 ? 13.149 -5.040 -32.632 1.00 78.50 192 GLY A CA 1
ATOM 1546 C C . GLY A 1 192 ? 13.571 -4.373 -33.945 1.00 78.50 192 GLY A C 1
ATOM 1547 O O . GLY A 1 192 ? 14.393 -4.917 -34.672 1.00 78.50 192 GLY A O 1
ATOM 1548 N N . VAL A 1 193 ? 13.101 -3.147 -34.204 1.00 82.81 193 VAL A N 1
ATOM 1549 C CA . VAL A 1 193 ? 13.489 -2.385 -35.405 1.00 82.81 193 VAL A CA 1
ATOM 1550 C C . VAL A 1 193 ? 14.980 -2.039 -35.388 1.00 82.81 193 VAL A C 1
ATOM 1552 O O . VAL A 1 193 ? 15.649 -2.088 -36.419 1.00 82.81 193 VAL A O 1
ATOM 1555 N N . LEU A 1 194 ? 15.528 -1.695 -34.221 1.00 86.25 194 LEU A N 1
ATOM 1556 C CA . LEU A 1 194 ? 16.957 -1.409 -34.094 1.00 86.25 194 LEU A CA 1
ATOM 1557 C C . LEU A 1 194 ? 17.817 -2.663 -34.289 1.00 86.25 194 LEU A C 1
ATOM 1559 O O . LEU A 1 194 ? 18.874 -2.567 -34.914 1.00 86.25 194 LEU A O 1
ATOM 1563 N N . LEU A 1 195 ? 17.364 -3.823 -33.804 1.00 88.12 195 LEU A N 1
ATOM 1564 C CA . LEU A 1 195 ? 18.017 -5.113 -34.039 1.00 88.12 195 LEU A CA 1
ATOM 1565 C C . LEU A 1 195 ? 18.034 -5.470 -35.532 1.00 88.12 195 LEU A C 1
ATOM 1567 O O . LEU A 1 195 ? 19.093 -5.822 -36.051 1.00 88.12 195 LEU A O 1
ATOM 1571 N N . ASP A 1 196 ? 16.924 -5.288 -36.248 1.00 90.56 196 ASP A N 1
ATOM 1572 C CA . ASP A 1 196 ? 16.861 -5.517 -37.700 1.00 90.56 196 ASP A CA 1
ATOM 1573 C C . ASP A 1 196 ? 17.816 -4.589 -38.473 1.00 90.56 196 ASP A C 1
ATOM 1575 O O . ASP A 1 196 ? 18.537 -5.012 -39.389 1.00 90.56 196 ASP A O 1
ATOM 1579 N N . GLU A 1 197 ? 17.882 -3.313 -38.079 1.00 92.94 197 GLU A N 1
ATOM 1580 C CA . GLU A 1 197 ? 18.832 -2.356 -38.650 1.00 92.94 197 GLU A CA 1
ATOM 1581 C C . GLU A 1 197 ? 20.283 -2.726 -38.347 1.00 92.94 197 GLU A C 1
ATOM 1583 O O . GLU A 1 197 ? 21.148 -2.557 -39.216 1.00 92.94 197 GLU A O 1
ATOM 1588 N N . LEU A 1 198 ? 20.565 -3.241 -37.148 1.00 94.19 198 LEU A N 1
ATOM 1589 C CA . LEU A 1 198 ? 21.891 -3.709 -36.756 1.00 94.19 198 LEU A CA 1
ATOM 1590 C C . LEU A 1 198 ? 22.312 -4.922 -37.593 1.00 94.19 198 LEU A C 1
ATOM 1592 O O . LEU A 1 198 ? 23.406 -4.907 -38.157 1.00 94.19 198 LEU A O 1
ATOM 1596 N N . ILE A 1 199 ? 21.440 -5.924 -37.739 1.00 93.94 199 ILE A N 1
ATOM 1597 C CA . ILE A 1 199 ? 21.684 -7.122 -38.561 1.00 93.94 199 ILE A CA 1
ATOM 1598 C C . ILE A 1 199 ? 21.975 -6.715 -40.008 1.00 93.94 199 ILE A C 1
ATOM 1600 O O . ILE A 1 199 ? 23.005 -7.089 -40.572 1.00 93.94 199 ILE A O 1
ATOM 1604 N N . THR A 1 200 ? 21.126 -5.863 -40.585 1.00 95.25 200 THR A N 1
ATOM 1605 C CA . THR A 1 200 ? 21.301 -5.368 -41.958 1.00 95.25 200 THR A CA 1
ATOM 1606 C C . THR A 1 200 ? 22.614 -4.597 -42.120 1.00 95.25 200 THR A C 1
ATOM 1608 O O . THR A 1 200 ? 23.314 -4.734 -43.126 1.00 95.25 200 THR A O 1
ATOM 1611 N N . THR A 1 201 ? 22.969 -3.771 -41.133 1.00 94.38 201 THR A N 1
ATOM 1612 C CA . THR A 1 201 ? 24.219 -2.998 -41.136 1.00 94.38 201 THR A CA 1
ATOM 1613 C C . THR A 1 201 ? 25.437 -3.919 -41.045 1.00 94.38 201 THR A C 1
ATOM 1615 O O . THR A 1 201 ? 26.402 -3.703 -41.775 1.00 94.38 201 THR A O 1
ATOM 1618 N N . ASN A 1 202 ? 25.379 -4.974 -40.227 1.00 94.38 202 ASN A N 1
ATOM 1619 C CA . ASN A 1 202 ? 26.437 -5.981 -40.114 1.00 94.38 202 ASN A CA 1
ATOM 1620 C C . ASN A 1 202 ? 26.666 -6.730 -41.429 1.00 94.38 202 ASN A C 1
ATOM 1622 O O . ASN A 1 202 ? 27.811 -6.863 -41.857 1.00 94.38 202 ASN A O 1
ATOM 1626 N N . MET A 1 203 ? 25.597 -7.151 -42.111 1.00 95.38 203 MET A N 1
ATOM 1627 C CA . MET A 1 203 ? 25.709 -7.819 -43.414 1.00 95.38 203 MET A CA 1
ATOM 1628 C C . MET A 1 203 ? 26.364 -6.917 -44.467 1.00 95.38 203 MET A C 1
ATOM 1630 O O . MET A 1 203 ? 27.259 -7.345 -45.195 1.00 95.38 203 MET A O 1
ATOM 1634 N N . LYS A 1 204 ? 25.953 -5.643 -44.529 1.00 95.75 204 LYS A N 1
ATOM 1635 C CA . LYS A 1 204 ? 26.546 -4.657 -45.445 1.00 95.75 204 LYS A CA 1
ATOM 1636 C C . LYS A 1 204 ? 28.020 -4.393 -45.128 1.00 95.75 204 LYS A C 1
ATOM 1638 O O . LYS A 1 204 ? 28.817 -4.251 -46.050 1.00 95.75 204 LYS A O 1
ATOM 1643 N N . LEU A 1 205 ? 28.377 -4.342 -43.843 1.00 95.19 205 LEU A N 1
ATOM 1644 C CA . LEU A 1 205 ? 29.753 -4.131 -43.401 1.00 95.19 205 LEU A CA 1
ATOM 1645 C C . LEU A 1 205 ? 30.651 -5.295 -43.816 1.00 95.19 205 LEU A C 1
ATOM 1647 O O . LEU A 1 205 ? 31.718 -5.051 -44.367 1.00 95.19 205 LEU A O 1
ATOM 1651 N N . TRP A 1 206 ? 30.187 -6.532 -43.629 1.00 95.06 206 TRP A N 1
ATOM 1652 C CA . TRP A 1 206 ? 30.902 -7.726 -44.078 1.00 95.06 206 TRP A CA 1
ATOM 1653 C C . TRP A 1 206 ? 31.169 -7.694 -45.591 1.00 95.06 206 TRP A C 1
ATOM 1655 O O . TRP A 1 206 ? 32.307 -7.844 -46.026 1.00 95.06 206 TRP A O 1
ATOM 1665 N N . TYR A 1 207 ? 30.148 -7.385 -46.398 1.00 95.12 207 TYR A N 1
ATOM 1666 C CA . TYR A 1 207 ? 30.303 -7.294 -47.853 1.00 95.12 207 TYR A CA 1
ATOM 1667 C C . TYR A 1 207 ? 31.290 -6.196 -48.294 1.00 95.12 207 TYR A C 1
ATOM 1669 O O . TYR A 1 207 ? 32.077 -6.394 -49.221 1.00 95.12 207 TYR A O 1
ATOM 1677 N N . LEU A 1 208 ? 31.271 -5.031 -47.637 1.00 93.25 208 LEU A N 1
ATOM 1678 C CA . LEU A 1 208 ? 32.224 -3.954 -47.923 1.00 93.25 208 LEU A CA 1
ATOM 1679 C C . LEU A 1 208 ? 33.657 -4.330 -47.532 1.00 93.25 208 LEU A C 1
ATOM 1681 O O . LEU A 1 208 ? 34.583 -3.999 -48.271 1.00 93.25 208 LEU A O 1
ATOM 1685 N N . GLN A 1 209 ? 33.841 -5.052 -46.425 1.00 93.44 209 GLN A N 1
ATOM 1686 C CA . GLN A 1 209 ? 35.150 -5.551 -46.002 1.00 93.44 209 GLN A CA 1
ATOM 1687 C C . GLN A 1 209 ? 35.726 -6.548 -47.016 1.00 93.44 209 GLN A C 1
ATOM 1689 O O . GLN A 1 209 ? 36.874 -6.396 -47.421 1.00 93.44 209 GLN A O 1
ATOM 1694 N N . GLU A 1 210 ? 34.926 -7.495 -47.510 1.00 95.06 210 GLU A N 1
ATOM 1695 C CA . GLU A 1 210 ? 35.334 -8.422 -48.580 1.00 95.06 210 GLU A CA 1
ATOM 1696 C C . GLU A 1 210 ? 35.751 -7.682 -49.865 1.00 95.06 210 GLU A C 1
ATOM 1698 O O . GLU A 1 210 ? 36.791 -7.962 -50.473 1.00 95.06 210 GLU A O 1
ATOM 1703 N N . ARG A 1 211 ? 34.978 -6.667 -50.271 1.00 94.69 211 ARG A N 1
ATOM 1704 C CA . ARG A 1 211 ? 35.316 -5.820 -51.427 1.00 94.69 211 ARG A CA 1
ATOM 1705 C C . ARG A 1 211 ? 36.596 -5.022 -51.218 1.00 94.69 211 ARG A C 1
ATOM 1707 O O . ARG A 1 211 ? 37.382 -4.887 -52.148 1.00 94.69 211 ARG A O 1
ATOM 1714 N N . LEU A 1 212 ? 36.813 -4.502 -50.013 1.00 93.19 212 LEU A N 1
ATOM 1715 C CA . LEU A 1 212 ? 38.026 -3.773 -49.659 1.00 93.19 212 LEU A CA 1
ATOM 1716 C C . LEU A 1 212 ? 39.264 -4.678 -49.740 1.00 93.19 212 LEU A C 1
ATOM 1718 O O . LEU A 1 212 ? 40.281 -4.265 -50.295 1.00 93.19 212 LEU A O 1
ATOM 1722 N N . MET A 1 213 ? 39.168 -5.915 -49.243 1.00 91.94 213 MET A N 1
ATOM 1723 C CA . MET A 1 213 ? 40.265 -6.892 -49.285 1.00 91.94 213 MET A CA 1
ATOM 1724 C C . MET A 1 213 ? 40.594 -7.347 -50.712 1.00 91.94 213 MET A C 1
ATOM 1726 O O . MET A 1 213 ? 41.751 -7.616 -51.028 1.00 91.94 213 MET A O 1
ATOM 1730 N N . SER A 1 214 ? 39.584 -7.410 -51.582 1.00 92.19 214 SER A N 1
ATOM 1731 C CA . SER A 1 214 ? 39.718 -7.825 -52.987 1.00 92.19 214 SER A CA 1
ATOM 1732 C C . SER A 1 214 ? 40.018 -6.674 -53.964 1.00 92.19 214 SER A C 1
ATOM 1734 O O . SER A 1 214 ? 40.254 -6.920 -55.152 1.00 92.19 214 SER A O 1
ATOM 1736 N N . ALA A 1 215 ? 40.032 -5.422 -53.494 1.00 92.38 215 ALA A N 1
ATOM 1737 C CA . ALA A 1 215 ? 40.235 -4.246 -54.332 1.00 92.38 215 ALA A CA 1
ATOM 1738 C C . ALA A 1 215 ? 41.662 -4.179 -54.900 1.00 92.38 215 ALA A C 1
ATOM 1740 O O . ALA A 1 215 ? 42.658 -4.294 -54.183 1.00 92.38 215 ALA A O 1
ATOM 1741 N N . LYS A 1 216 ? 41.759 -3.957 -56.217 1.00 89.75 216 LYS A N 1
ATOM 1742 C CA . LYS A 1 216 ? 43.031 -3.977 -56.957 1.00 89.75 216 LYS A CA 1
ATOM 1743 C C . LYS A 1 216 ? 43.713 -2.612 -57.056 1.00 89.75 216 LYS A C 1
ATOM 1745 O O . LYS A 1 216 ? 44.928 -2.578 -57.215 1.00 89.75 216 LYS A O 1
ATOM 1750 N N . SER A 1 217 ? 42.961 -1.513 -56.968 1.00 93.75 217 SER A N 1
ATOM 1751 C CA . SER A 1 217 ? 43.507 -0.154 -57.045 1.00 93.75 217 SER A CA 1
ATOM 1752 C C . SER A 1 217 ? 43.503 0.529 -55.677 1.00 93.75 217 SER A C 1
ATOM 1754 O O . SER A 1 217 ? 42.594 0.330 -54.868 1.00 93.75 217 SER A O 1
ATOM 1756 N N . ASP A 1 218 ? 44.512 1.360 -55.416 1.00 87.94 218 ASP A N 1
ATOM 1757 C CA . ASP A 1 218 ? 44.604 2.101 -54.152 1.00 87.94 218 ASP A CA 1
ATOM 1758 C C . ASP A 1 218 ? 43.508 3.170 -54.024 1.00 87.94 218 ASP A C 1
ATOM 1760 O O . ASP A 1 218 ? 43.036 3.444 -52.921 1.00 87.94 218 ASP A O 1
ATOM 1764 N N . SER A 1 219 ? 43.027 3.699 -55.155 1.00 88.75 219 SER A N 1
ATOM 1765 C CA . SER A 1 219 ? 41.860 4.585 -55.201 1.00 88.75 219 SER A CA 1
ATOM 1766 C C . SER A 1 219 ? 40.592 3.870 -54.723 1.00 88.75 219 SER A C 1
ATOM 1768 O O . SER A 1 219 ? 39.857 4.407 -53.896 1.00 88.75 219 SER A O 1
ATOM 1770 N N . ASP A 1 220 ? 40.346 2.639 -55.187 1.00 87.44 220 ASP A N 1
ATOM 1771 C CA . ASP A 1 220 ? 39.169 1.865 -54.771 1.00 87.44 220 ASP A CA 1
ATOM 1772 C C . ASP A 1 220 ? 39.254 1.466 -53.297 1.00 87.44 220 ASP A C 1
ATOM 1774 O O . ASP A 1 220 ? 38.255 1.529 -52.578 1.00 87.44 220 ASP A O 1
ATOM 1778 N N . LYS A 1 221 ? 40.453 1.101 -52.822 1.00 90.31 221 LYS A N 1
ATOM 1779 C CA . LYS A 1 221 ? 40.692 0.804 -51.403 1.00 90.31 221 LYS A CA 1
ATOM 1780 C C . LYS A 1 221 ? 40.412 2.010 -50.514 1.00 90.31 221 LYS A C 1
ATOM 1782 O O . LYS A 1 221 ? 39.790 1.850 -49.466 1.00 90.31 221 LYS A O 1
ATOM 1787 N N . ALA A 1 222 ? 40.842 3.205 -50.920 1.00 88.88 222 ALA A N 1
ATOM 1788 C CA . ALA A 1 222 ? 40.586 4.427 -50.165 1.00 88.88 222 ALA A CA 1
ATOM 1789 C C . ALA A 1 222 ? 39.077 4.697 -50.039 1.00 88.88 222 ALA A C 1
ATOM 1791 O O . ALA A 1 222 ? 38.581 4.894 -48.928 1.00 88.88 222 ALA A O 1
ATOM 1792 N N . THR A 1 223 ? 38.330 4.617 -51.145 1.00 92.06 223 THR A N 1
ATOM 1793 C CA . THR A 1 223 ? 36.872 4.824 -51.145 1.00 92.06 223 THR A CA 1
ATOM 1794 C C . THR A 1 223 ? 36.142 3.766 -50.310 1.00 92.06 223 THR A C 1
ATOM 1796 O O . THR A 1 223 ? 35.368 4.111 -49.414 1.00 92.06 223 THR A O 1
ATOM 1799 N N . LEU A 1 224 ? 36.427 2.477 -50.529 1.00 92.50 224 LEU A N 1
ATOM 1800 C CA . LEU A 1 224 ? 35.813 1.377 -49.772 1.00 92.50 224 LEU A CA 1
ATOM 1801 C C . LEU A 1 224 ? 36.174 1.431 -48.280 1.00 92.50 224 LEU A C 1
ATOM 1803 O O . LEU A 1 224 ? 35.350 1.090 -47.429 1.00 92.50 224 LEU A O 1
ATOM 1807 N N . GLY A 1 225 ? 37.383 1.888 -47.946 1.00 90.19 225 GLY A N 1
ATOM 1808 C CA . GLY A 1 225 ? 37.831 2.094 -46.571 1.00 90.19 225 GLY A CA 1
ATOM 1809 C C . GLY A 1 225 ? 36.996 3.145 -45.838 1.00 90.19 225 GLY A C 1
ATOM 1810 O O . GLY A 1 225 ? 36.543 2.895 -44.718 1.00 90.19 225 GLY A O 1
ATOM 1811 N N . VAL A 1 226 ? 36.720 4.282 -46.484 1.00 91.81 226 VAL A N 1
ATOM 1812 C CA . VAL A 1 226 ? 35.858 5.340 -45.928 1.00 91.81 226 VAL A CA 1
ATOM 1813 C C . VAL A 1 226 ? 34.425 4.836 -45.729 1.00 91.81 226 VAL A C 1
ATOM 1815 O O . VAL A 1 226 ? 33.863 5.003 -44.644 1.00 91.81 226 VAL A O 1
ATOM 1818 N N . GLU A 1 227 ? 33.842 4.164 -46.726 1.00 92.56 227 GLU A N 1
ATOM 1819 C CA . GLU A 1 227 ? 32.489 3.593 -46.620 1.00 92.56 227 GLU A CA 1
ATOM 1820 C C . GLU A 1 227 ? 32.384 2.567 -45.482 1.00 92.56 227 GLU A C 1
ATOM 1822 O O . GLU A 1 227 ? 31.440 2.597 -44.686 1.00 92.56 227 GLU A O 1
ATOM 1827 N N . THR A 1 228 ? 33.390 1.697 -45.357 1.00 93.44 228 THR A N 1
ATOM 1828 C CA . THR A 1 228 ? 33.480 0.694 -44.290 1.00 93.44 228 THR A CA 1
ATOM 1829 C C . THR A 1 228 ? 33.531 1.360 -42.914 1.00 93.44 228 THR A C 1
ATOM 1831 O O . THR A 1 228 ? 32.803 0.957 -42.003 1.00 93.44 228 THR A O 1
ATOM 1834 N N . GLN A 1 229 ? 34.342 2.410 -42.743 1.00 90.81 229 GLN A N 1
ATOM 1835 C CA . GLN A 1 229 ? 34.440 3.139 -41.475 1.00 90.81 229 GLN A CA 1
ATOM 1836 C C . GLN A 1 229 ? 33.131 3.841 -41.098 1.00 90.81 229 GLN A C 1
ATOM 1838 O O . GLN A 1 229 ? 32.699 3.748 -39.945 1.00 90.81 229 GLN A O 1
ATOM 1843 N N . LEU A 1 230 ? 32.466 4.493 -42.056 1.00 90.06 230 LEU A N 1
ATOM 1844 C CA . LEU A 1 230 ? 31.171 5.142 -41.831 1.00 90.06 230 LEU A CA 1
ATOM 1845 C C . LEU A 1 230 ? 30.107 4.132 -41.389 1.00 90.06 230 LEU A C 1
ATOM 1847 O O . LEU A 1 230 ? 29.376 4.364 -40.420 1.00 90.06 230 LEU A O 1
ATOM 1851 N N . LEU A 1 231 ? 30.047 2.982 -42.062 1.00 91.44 231 LEU A N 1
ATOM 1852 C CA . LEU A 1 231 ? 29.078 1.941 -41.746 1.00 91.44 231 LEU A CA 1
ATOM 1853 C C . LEU A 1 231 ? 29.366 1.278 -40.390 1.00 91.44 231 LEU A C 1
ATOM 1855 O O . LEU A 1 231 ? 28.439 1.007 -39.623 1.00 91.44 231 LEU A O 1
ATOM 1859 N N . ASN A 1 232 ? 30.642 1.109 -40.039 1.00 90.94 232 ASN A N 1
ATOM 1860 C CA . ASN A 1 232 ? 31.060 0.656 -38.715 1.00 90.94 232 ASN A CA 1
ATOM 1861 C C . ASN A 1 232 ? 30.675 1.665 -37.611 1.00 90.94 232 ASN A C 1
ATOM 1863 O O . ASN A 1 232 ? 30.217 1.281 -36.534 1.00 90.94 232 ASN A O 1
ATOM 1867 N N . GLY A 1 233 ? 30.780 2.968 -37.891 1.00 87.88 233 GLY A N 1
ATOM 1868 C CA . GLY A 1 233 ? 30.277 4.029 -37.014 1.00 87.88 233 GLY A CA 1
ATOM 1869 C C . GLY A 1 233 ? 28.766 3.926 -36.777 1.00 87.88 233 GLY A C 1
ATOM 1870 O O . GLY A 1 233 ? 28.312 3.997 -35.631 1.00 87.88 233 GLY A O 1
ATOM 1871 N N . LYS A 1 234 ? 27.986 3.673 -37.839 1.00 89.38 234 LYS A N 1
ATOM 1872 C CA . LYS A 1 234 ? 26.537 3.432 -37.742 1.00 89.38 234 LYS A CA 1
ATOM 1873 C C . LYS A 1 234 ? 26.215 2.194 -36.898 1.00 89.38 234 LYS A C 1
ATOM 1875 O O . LYS A 1 234 ? 25.350 2.280 -36.028 1.00 89.38 234 LYS A O 1
ATOM 1880 N N . ARG A 1 235 ? 26.928 1.080 -37.103 1.00 92.38 235 ARG A N 1
ATOM 1881 C CA . ARG A 1 235 ? 26.789 -0.151 -36.302 1.00 92.38 235 ARG A CA 1
ATOM 1882 C C . ARG A 1 235 ? 26.977 0.128 -34.812 1.00 92.38 235 ARG A C 1
ATOM 1884 O O . ARG A 1 235 ? 26.122 -0.224 -34.009 1.00 92.38 235 ARG A O 1
ATOM 1891 N N . ASN A 1 236 ? 28.063 0.811 -34.451 1.00 87.19 236 ASN A N 1
ATOM 1892 C CA . ASN A 1 236 ? 28.370 1.116 -33.053 1.00 87.19 236 ASN A CA 1
ATOM 1893 C C . ASN A 1 236 ? 27.309 2.028 -32.417 1.00 87.19 236 ASN A C 1
ATOM 1895 O O . ASN A 1 236 ? 26.993 1.872 -31.240 1.00 87.19 236 ASN A O 1
ATOM 1899 N N . LYS A 1 237 ? 26.738 2.968 -33.184 1.00 84.38 237 LYS A N 1
ATOM 1900 C CA . LYS A 1 237 ? 25.627 3.806 -32.713 1.00 84.38 237 LYS A CA 1
ATOM 1901 C C . LYS A 1 237 ? 24.365 2.976 -32.456 1.00 84.38 237 LYS A C 1
ATOM 1903 O O . LYS A 1 237 ? 23.746 3.165 -31.418 1.00 84.38 237 LYS A O 1
ATOM 1908 N N . LEU A 1 238 ? 24.024 2.049 -33.357 1.00 86.12 238 LEU A N 1
ATOM 1909 C CA . LEU A 1 238 ? 22.881 1.143 -33.193 1.00 86.12 238 LEU A CA 1
ATOM 1910 C C . LEU A 1 238 ? 23.044 0.235 -31.972 1.00 86.12 238 LEU A C 1
ATOM 1912 O O . LEU A 1 238 ? 22.119 0.163 -31.174 1.00 86.12 238 LEU A O 1
ATOM 1916 N N . MET A 1 239 ? 24.217 -0.382 -31.786 1.00 85.38 239 MET A N 1
ATOM 1917 C CA . MET A 1 239 ? 24.506 -1.196 -30.597 1.00 85.38 239 MET A CA 1
ATOM 1918 C C . MET A 1 239 ? 24.304 -0.394 -29.314 1.00 85.38 239 MET A C 1
ATOM 1920 O O . MET A 1 239 ? 23.509 -0.791 -28.478 1.00 85.38 239 MET A O 1
ATOM 1924 N N . ARG A 1 240 ? 24.900 0.802 -29.213 1.00 79.44 240 ARG A N 1
ATOM 1925 C CA . ARG A 1 240 ? 24.705 1.668 -28.040 1.00 79.44 240 ARG A CA 1
ATOM 1926 C C . ARG A 1 240 ? 23.242 2.031 -27.817 1.00 79.44 240 ARG A C 1
ATOM 1928 O O . ARG A 1 240 ? 22.803 2.075 -26.675 1.00 79.44 240 ARG A O 1
ATOM 1935 N N . SER A 1 241 ? 22.490 2.322 -28.880 1.00 79.88 241 SER A N 1
ATOM 1936 C CA . SER A 1 241 ? 21.058 2.610 -28.768 1.00 79.88 241 SER A CA 1
ATOM 1937 C C . SER A 1 241 ? 20.265 1.401 -28.272 1.00 79.88 241 SER A C 1
ATOM 1939 O O . SER A 1 241 ? 19.365 1.583 -27.463 1.00 79.88 241 SER A O 1
ATOM 1941 N N . ILE A 1 242 ? 20.608 0.190 -28.719 1.00 81.06 242 ILE A N 1
ATOM 1942 C CA . ILE A 1 242 ? 19.995 -1.060 -28.256 1.00 81.06 242 ILE A CA 1
ATOM 1943 C C . ILE A 1 242 ? 20.357 -1.322 -26.794 1.00 81.06 242 ILE A C 1
ATOM 1945 O O . ILE A 1 242 ? 19.447 -1.551 -26.009 1.00 81.06 242 ILE A O 1
ATOM 1949 N N . ASP A 1 243 ? 21.632 -1.212 -26.418 1.00 78.00 243 ASP A N 1
ATOM 1950 C CA . ASP A 1 243 ? 22.098 -1.398 -25.037 1.00 78.00 243 ASP A CA 1
ATOM 1951 C C . ASP A 1 243 ? 21.422 -0.405 -24.088 1.00 78.00 243 ASP A C 1
ATOM 1953 O O . ASP A 1 243 ? 20.944 -0.785 -23.025 1.00 78.00 243 ASP A O 1
ATOM 1957 N N . THR A 1 244 ? 21.310 0.860 -24.514 1.00 72.19 244 THR A N 1
ATOM 1958 C CA . THR A 1 244 ? 20.606 1.906 -23.757 1.00 72.19 244 THR A CA 1
ATOM 1959 C C . THR A 1 244 ? 19.122 1.589 -23.605 1.00 72.19 244 THR A C 1
ATOM 1961 O O . THR A 1 244 ? 18.549 1.899 -22.573 1.00 72.19 244 THR A O 1
ATOM 1964 N N . LEU A 1 245 ? 18.480 1.018 -24.631 1.00 71.44 245 LEU A N 1
ATOM 1965 C CA . LEU A 1 245 ? 17.058 0.682 -24.566 1.00 71.44 245 LEU A CA 1
ATOM 1966 C C . LEU A 1 245 ? 16.815 -0.566 -23.723 1.00 71.44 245 LEU A C 1
ATOM 1968 O O . LEU A 1 245 ? 15.902 -0.586 -22.916 1.00 71.44 245 LEU A O 1
ATOM 1972 N N . LEU A 1 246 ? 17.597 -1.620 -23.921 1.00 72.44 246 LEU A N 1
ATOM 1973 C CA . LEU A 1 246 ? 17.381 -2.908 -23.267 1.00 72.44 246 LEU A CA 1
ATOM 1974 C C . LEU A 1 246 ? 17.971 -2.980 -21.853 1.00 72.44 246 LEU A C 1
ATOM 1976 O O . LEU A 1 246 ? 17.761 -3.987 -21.184 1.00 72.44 246 LEU A O 1
ATOM 1980 N N . ASP A 1 247 ? 18.640 -1.913 -21.402 1.00 65.31 247 ASP A N 1
ATOM 1981 C CA . ASP A 1 247 ? 19.233 -1.776 -20.069 1.00 65.31 247 ASP A CA 1
ATOM 1982 C C . ASP A 1 247 ? 20.195 -2.929 -19.732 1.00 65.31 247 ASP A C 1
ATOM 1984 O O . ASP A 1 247 ? 20.251 -3.431 -18.613 1.00 65.31 247 ASP A O 1
ATOM 1988 N N . PHE A 1 248 ? 20.987 -3.366 -20.721 1.00 62.81 248 PHE A N 1
ATOM 1989 C CA . PHE A 1 248 ? 22.032 -4.384 -20.538 1.00 62.81 248 PHE A CA 1
ATOM 1990 C C . PHE A 1 248 ? 23.260 -3.846 -19.777 1.00 62.81 248 PHE A C 1
ATOM 1992 O O . PHE A 1 248 ? 24.370 -4.335 -19.970 1.00 62.81 248 PHE A O 1
ATOM 1999 N N . SER A 1 249 ? 23.106 -2.830 -18.920 1.00 51.59 249 SER A N 1
ATOM 2000 C CA . SER A 1 249 ? 24.231 -2.116 -18.301 1.00 51.59 249 SER A CA 1
ATOM 2001 C C . SER A 1 249 ? 25.123 -2.980 -17.401 1.00 51.59 249 SER A C 1
ATOM 2003 O O . SER A 1 249 ? 26.198 -2.513 -17.035 1.00 51.59 249 SER A O 1
ATOM 2005 N N . ASP A 1 250 ? 24.712 -4.209 -17.073 1.00 47.03 250 ASP A N 1
ATOM 2006 C CA . ASP A 1 250 ? 25.494 -5.154 -16.264 1.00 47.03 250 ASP A CA 1
ATOM 2007 C C . ASP A 1 250 ? 26.125 -6.323 -17.043 1.00 47.03 250 ASP A C 1
ATOM 2009 O O . ASP A 1 250 ? 27.005 -6.988 -16.501 1.00 47.03 250 ASP A O 1
ATOM 2013 N N . ASP A 1 251 ? 25.780 -6.554 -18.317 1.00 49.16 251 ASP A N 1
ATOM 2014 C CA . ASP A 1 251 ? 26.326 -7.689 -19.071 1.00 49.16 251 ASP A CA 1
ATOM 2015 C C . ASP A 1 251 ? 27.121 -7.242 -20.305 1.00 49.16 251 ASP A C 1
ATOM 2017 O O . ASP A 1 251 ? 26.595 -6.826 -21.336 1.00 49.16 251 ASP A O 1
ATOM 2021 N N . SER A 1 252 ? 28.435 -7.446 -20.193 1.00 40.78 252 SER A N 1
ATOM 2022 C CA . SER A 1 252 ? 29.497 -7.285 -21.192 1.00 40.78 252 SER A CA 1
ATOM 2023 C C . SER A 1 252 ? 30.220 -5.931 -21.208 1.00 40.78 252 SER A C 1
ATOM 2025 O O . SER A 1 252 ? 29.945 -4.993 -21.957 1.00 40.78 252 SER A O 1
ATOM 2027 N N . VAL A 1 253 ? 31.327 -5.907 -20.464 1.00 38.97 253 VAL A N 1
ATOM 2028 C CA . VAL A 1 253 ? 32.506 -5.143 -20.865 1.00 38.97 253 VAL A CA 1
ATOM 2029 C C . VAL A 1 253 ? 32.923 -5.655 -22.248 1.00 38.97 253 VAL A C 1
ATOM 2031 O O . VAL A 1 253 ? 33.680 -6.618 -22.363 1.00 38.97 253 VAL A O 1
ATOM 2034 N N . SER A 1 254 ? 32.437 -5.035 -23.326 1.00 42.88 254 SER A N 1
ATOM 2035 C CA . SER A 1 254 ? 33.082 -5.193 -24.629 1.00 42.88 254 SER A CA 1
ATOM 2036 C C . SER A 1 254 ? 34.421 -4.452 -24.573 1.00 42.88 254 SER A C 1
ATOM 2038 O O . SER A 1 254 ? 34.565 -3.292 -24.962 1.00 42.88 254 SER A O 1
ATOM 2040 N N . PHE A 1 255 ? 35.433 -5.120 -24.013 1.00 37.56 255 PHE A N 1
ATOM 2041 C CA . PHE A 1 255 ? 36.818 -4.700 -24.167 1.00 37.56 255 PHE A CA 1
ATOM 2042 C C . PHE A 1 255 ? 37.084 -4.623 -25.670 1.00 37.56 255 PHE A C 1
ATOM 2044 O O . PHE A 1 255 ? 37.022 -5.627 -26.382 1.00 37.56 255 PHE A O 1
ATOM 2051 N N . LYS A 1 256 ? 37.338 -3.412 -26.176 1.00 37.72 256 LYS A N 1
ATOM 2052 C CA . LYS A 1 256 ? 37.774 -3.214 -27.558 1.00 37.72 256 LYS A CA 1
ATOM 2053 C C . LYS A 1 256 ? 39.011 -4.081 -27.793 1.00 37.72 256 LYS A C 1
ATOM 2055 O O . LYS A 1 256 ? 40.059 -3.819 -27.213 1.00 37.72 256 LYS A O 1
ATOM 2060 N N . THR A 1 257 ? 38.913 -5.065 -28.678 1.00 40.97 257 THR A N 1
ATOM 2061 C CA . THR A 1 257 ? 40.007 -5.971 -29.067 1.00 40.97 257 THR A CA 1
ATOM 2062 C C . THR A 1 257 ? 41.004 -5.302 -30.026 1.00 40.97 257 THR A C 1
ATOM 2064 O O . THR A 1 257 ? 41.462 -5.902 -30.989 1.00 40.97 257 THR A O 1
ATOM 2067 N N . TYR A 1 258 ? 41.343 -4.036 -29.778 1.00 43.00 258 TYR A N 1
ATOM 2068 C CA . TYR A 1 258 ? 42.425 -3.332 -30.468 1.00 43.00 258 TYR A CA 1
ATOM 2069 C C . TYR A 1 258 ? 43.538 -3.016 -29.467 1.00 43.00 258 TYR A C 1
ATOM 2071 O O . TYR A 1 258 ? 43.901 -1.860 -29.273 1.00 43.00 258 TYR A O 1
ATOM 2079 N N . MET A 1 259 ? 44.061 -4.045 -28.799 1.00 34.44 259 MET A N 1
ATOM 2080 C CA . MET A 1 259 ? 45.427 -3.971 -28.290 1.00 34.44 259 MET A CA 1
ATOM 2081 C C . MET A 1 259 ? 46.328 -4.366 -29.453 1.00 34.44 259 MET A C 1
ATOM 2083 O O . MET A 1 259 ? 46.303 -5.505 -29.915 1.00 34.44 259 MET A O 1
ATOM 2087 N N . ASN A 1 260 ? 47.046 -3.378 -29.982 1.00 36.91 260 ASN A N 1
ATOM 2088 C CA . ASN A 1 260 ? 48.090 -3.586 -30.970 1.00 36.91 260 ASN A CA 1
ATOM 2089 C C . ASN A 1 260 ? 49.074 -4.623 -30.424 1.00 36.91 260 ASN A C 1
ATOM 2091 O O . ASN A 1 260 ? 49.754 -4.365 -29.436 1.00 36.91 260 ASN A O 1
ATOM 2095 N N . GLY A 1 261 ? 49.164 -5.772 -31.092 1.00 38.22 261 GLY A N 1
ATOM 2096 C CA . GLY A 1 261 ? 50.298 -6.674 -30.967 1.00 38.22 261 GLY A CA 1
ATOM 2097 C C . GLY A 1 261 ? 51.544 -5.981 -31.507 1.00 38.22 261 GLY A C 1
ATOM 2098 O O . GLY A 1 261 ? 51.871 -6.092 -32.684 1.00 38.22 261 GLY A O 1
ATOM 2099 N N . ARG A 1 262 ? 52.199 -5.214 -30.647 1.00 44.00 262 ARG A N 1
ATOM 2100 C CA . ARG A 1 262 ? 53.614 -4.876 -30.720 1.00 44.00 262 ARG A CA 1
ATOM 2101 C C . ARG A 1 262 ? 54.065 -4.805 -29.279 1.00 44.00 262 ARG A C 1
ATOM 2103 O O . ARG A 1 262 ? 53.808 -3.798 -28.647 1.00 44.00 262 ARG A O 1
ATOM 2110 N N . ASP A 1 263 ? 54.573 -5.931 -28.797 1.00 45.38 263 ASP A N 1
ATOM 2111 C CA . ASP A 1 263 ? 55.589 -6.042 -27.750 1.00 45.38 263 ASP A CA 1
ATOM 2112 C C . ASP A 1 263 ? 55.959 -7.527 -27.643 1.00 45.38 263 ASP A C 1
ATOM 2114 O O . ASP A 1 263 ? 55.413 -8.272 -26.836 1.00 45.38 263 ASP A O 1
ATOM 2118 N N . HIS A 1 264 ? 56.832 -7.962 -28.554 1.00 39.25 264 HIS A N 1
ATOM 2119 C CA . HIS A 1 264 ? 57.739 -9.095 -28.379 1.00 39.25 264 HIS A CA 1
ATOM 2120 C C . HIS A 1 264 ? 58.932 -8.877 -29.322 1.00 39.25 264 HIS A C 1
ATOM 2122 O O . HIS A 1 264 ? 58.953 -9.382 -30.443 1.00 39.25 264 HIS A O 1
ATOM 2128 N N . GLU A 1 265 ? 59.883 -8.069 -28.853 1.00 36.97 265 GLU A N 1
ATOM 2129 C CA . GLU A 1 265 ? 61.325 -8.279 -29.044 1.00 36.97 265 GLU A CA 1
ATOM 2130 C C . GLU A 1 265 ? 61.948 -8.445 -27.655 1.00 36.97 265 GLU A C 1
ATOM 2132 O O . GLU A 1 265 ? 61.504 -7.721 -26.731 1.00 36.97 265 GLU A O 1
#

pLDDT: mean 85.59, std 15.07, range [34.44, 98.5]

Radius of gyration: 36.97 Å; chains: 1; bounding box: 107×34×101 Å

Secondary structure (DSSP, 8-state):
-PPP--TT-EETTEEEEEEEEEE-TTT-PEEEEEEETTS-EEEE-HHHHHTTS--SSSHHHHHHTT--TTHHHHHHHHHHHHHHHHHTT--B---HHHHHHHTTSPPTTT-PPP-EEE--TT--TTT-GGG-EEE--EEESSTTS-B-GGGEEE--HHHHHHHTT--HHHHHHHHHHHHHHHH-TT-SS-HHHHHHHHHHHHHHHHHHHHHHHH--SHHHHHHHHHHHHHHHHHHHHHHHHHHHHHT-TTS-----S--------

Foldseek 3Di:
DDDDDCAQPAQAQWHFHAFDPDADPPPRHTWTWIAGVVRDIDTHDPCCRVVSVDRGPCVVVVVLVPDPFQVQQLVVQVVVQVVVCVVVVADADDDSVNCLVFQQAAAPPPRHGFDDKGAHPPDDPVPRVRNIDTGAGWAQLAPVHHHDPVRIHHHHPVLNVQCPHPHPVRSVVVVVVVCCVPQVVPDPDDLVRLVVVLVVLVVVLVVLVVCLVVDDDPVSVVVSVVVSVVSVVVNVVSVVSSCSNVVVVPDDPPPPPPPDPDDDD